Protein AF-A0A8X7PCY7-F1 (afdb_monomer_lite)

Sequence (217 aa):
MSGTSNLESFDPEVCEGCSFKTSGPKVPEEGRSKTMTQSIVHELKLQMRIGLPLVAMNFLWFGKLTTTSVFLGHQGKVNLAGGSLGFSFANVTGFAVLYGISATMEPICGQAFGAKNFKLLHKTLLMAVLLLLLISIPISLLWLNVHKILIAFGLKEEISFIAKRYLIYLLPDLPILSLICPLKAYLSSQGVTLPIMYTTAAATSLHIPINIFLSRA

Structure (mmCIF, N/CA/C/O backbone):
data_AF-A0A8X7PCY7-F1
#
_entry.id   AF-A0A8X7PCY7-F1
#
loop_
_atom_site.group_PDB
_atom_site.id
_atom_site.type_symbol
_atom_site.label_atom_id
_atom_site.label_alt_id
_atom_site.label_comp_id
_atom_site.label_asym_id
_atom_site.label_entity_id
_atom_site.label_seq_id
_atom_site.pdbx_PDB_ins_code
_atom_site.Cartn_x
_atom_site.Cartn_y
_atom_site.Cartn_z
_atom_site.occupancy
_atom_site.B_iso_or_equiv
_atom_site.auth_seq_id
_atom_site.auth_comp_id
_atom_site.auth_asym_id
_atom_site.auth_atom_id
_atom_site.pdbx_PDB_model_num
ATOM 1 N N . MET A 1 1 ? 46.008 -32.553 13.774 1.00 36.41 1 MET A N 1
ATOM 2 C CA . MET A 1 1 ? 46.232 -32.694 12.317 1.00 36.41 1 MET A CA 1
ATOM 3 C C . MET A 1 1 ? 44.903 -33.137 11.725 1.00 36.41 1 MET A C 1
ATOM 5 O O . MET A 1 1 ? 44.536 -34.283 11.910 1.00 36.41 1 MET A O 1
ATOM 9 N N . SER A 1 2 ? 43.992 -32.198 11.469 1.00 27.22 2 SER A N 1
ATOM 10 C CA . SER A 1 2 ? 43.867 -31.335 10.272 1.00 27.22 2 SER A CA 1
ATOM 11 C C . SER A 1 2 ? 43.329 -32.083 9.058 1.00 27.22 2 SER A C 1
ATOM 13 O O . SER A 1 2 ? 43.961 -33.019 8.585 1.00 27.22 2 SER A O 1
ATOM 15 N N . GLY A 1 3 ? 42.185 -31.608 8.560 1.00 30.78 3 GLY A N 1
ATOM 16 C CA . GLY A 1 3 ? 41.533 -32.067 7.334 1.00 30.78 3 GLY A CA 1
ATOM 17 C C . GLY A 1 3 ? 40.129 -31.478 7.170 1.00 30.78 3 GLY A C 1
ATOM 18 O O . GLY A 1 3 ? 39.164 -32.219 7.030 1.00 30.78 3 GLY A O 1
ATOM 19 N N . THR A 1 4 ? 40.010 -30.155 7.286 1.00 30.38 4 THR A N 1
ATOM 20 C CA . THR A 1 4 ? 38.792 -29.351 7.106 1.00 30.38 4 THR A CA 1
ATOM 21 C C . THR A 1 4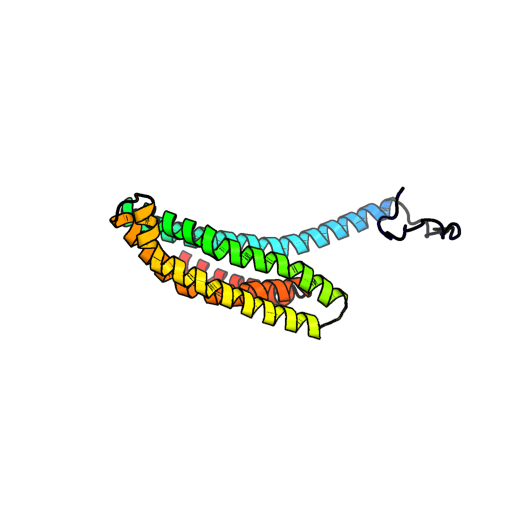 ? 38.609 -28.923 5.644 1.00 30.38 4 THR A C 1
ATOM 23 O O . THR A 1 4 ? 39.587 -28.591 4.986 1.00 30.38 4 THR A O 1
ATOM 26 N N . SER A 1 5 ? 37.344 -28.846 5.209 1.00 32.72 5 SER A N 1
ATOM 27 C CA . SER A 1 5 ? 36.775 -27.845 4.280 1.00 32.72 5 SER A CA 1
ATOM 28 C C . SER A 1 5 ? 37.512 -27.537 2.961 1.00 32.72 5 SER A C 1
ATOM 30 O O . SER A 1 5 ? 38.432 -26.724 2.931 1.00 32.72 5 SER A O 1
ATOM 32 N N . ASN A 1 6 ? 36.980 -28.062 1.851 1.00 29.05 6 ASN A N 1
ATOM 33 C CA . ASN A 1 6 ? 37.225 -27.544 0.502 1.00 29.05 6 ASN A CA 1
ATOM 34 C C . ASN A 1 6 ? 36.426 -26.246 0.290 1.00 29.05 6 ASN A C 1
ATOM 36 O O . ASN A 1 6 ? 35.218 -26.276 0.060 1.00 29.05 6 ASN A O 1
ATOM 40 N N . LEU A 1 7 ? 37.119 -25.116 0.406 1.00 30.55 7 LEU A N 1
ATOM 41 C CA . LEU A 1 7 ? 36.754 -23.815 -0.147 1.00 30.55 7 LEU A CA 1
ATOM 42 C C . LEU A 1 7 ? 37.781 -23.559 -1.253 1.00 30.55 7 LEU A C 1
ATOM 44 O O . LEU A 1 7 ? 38.932 -23.248 -0.957 1.00 30.55 7 LEU A O 1
ATOM 48 N N . GLU A 1 8 ? 37.387 -23.771 -2.508 1.00 31.64 8 GLU A N 1
ATOM 49 C CA . GLU A 1 8 ? 38.197 -23.384 -3.664 1.00 31.64 8 GLU A CA 1
ATOM 50 C C . GLU A 1 8 ? 38.287 -21.856 -3.713 1.00 31.64 8 GLU A C 1
ATOM 52 O O . GLU A 1 8 ? 37.290 -21.136 -3.807 1.00 31.64 8 GLU A O 1
ATOM 57 N N . SER A 1 9 ? 39.521 -21.393 -3.561 1.00 29.00 9 SER A N 1
ATOM 58 C CA . SER A 1 9 ? 39.983 -20.021 -3.634 1.00 29.00 9 SER A CA 1
ATOM 59 C C . SER A 1 9 ? 39.853 -19.471 -5.052 1.00 29.00 9 SER A C 1
ATOM 61 O O . SER A 1 9 ? 40.271 -20.088 -6.027 1.00 29.00 9 SER A O 1
ATOM 63 N N . PHE A 1 10 ? 39.282 -18.274 -5.135 1.00 29.14 10 PHE A N 1
ATOM 64 C CA . PHE A 1 10 ? 39.182 -17.443 -6.326 1.00 29.14 10 PHE A CA 1
ATOM 65 C C . PHE A 1 10 ? 40.516 -16.691 -6.489 1.00 29.14 10 PHE A C 1
ATOM 67 O O . PHE A 1 10 ? 40.759 -15.721 -5.770 1.00 29.14 10 PHE A O 1
ATOM 74 N N . ASP A 1 11 ? 41.396 -17.161 -7.376 1.00 31.47 11 ASP A N 1
ATOM 75 C CA . ASP A 1 11 ? 42.646 -16.471 -7.722 1.00 31.47 11 ASP A CA 1
ATOM 76 C C . ASP A 1 11 ? 42.380 -15.281 -8.673 1.00 31.47 11 ASP A C 1
ATOM 78 O O . ASP A 1 11 ? 41.705 -15.454 -9.695 1.00 31.47 11 ASP A O 1
ATOM 82 N N . PRO A 1 12 ? 42.891 -14.068 -8.378 1.00 34.69 12 PRO A N 1
ATOM 83 C CA . PRO A 1 12 ? 42.673 -12.874 -9.183 1.00 34.69 12 PRO A CA 1
ATOM 84 C C . PRO A 1 12 ? 43.919 -12.516 -10.010 1.00 34.69 12 PRO A C 1
ATOM 86 O O . PRO A 1 12 ? 44.625 -11.574 -9.679 1.00 34.69 12 PRO A O 1
ATOM 89 N N . GLU A 1 13 ? 44.188 -13.215 -11.112 1.00 33.31 13 GLU A N 1
ATOM 90 C CA . GLU A 1 13 ? 45.225 -12.799 -12.075 1.00 33.31 13 GLU A CA 1
ATOM 91 C C . GLU A 1 13 ? 44.908 -13.306 -13.487 1.00 33.31 13 GLU A C 1
ATOM 93 O O . GLU A 1 13 ? 45.402 -14.349 -13.880 1.00 33.31 13 GLU A O 1
ATOM 98 N N . VAL A 1 14 ? 44.098 -12.571 -14.262 1.00 33.81 14 VAL A N 1
ATOM 99 C CA . VAL A 1 14 ? 44.214 -12.458 -15.735 1.00 33.81 14 VAL A CA 1
ATOM 100 C C . VAL A 1 14 ? 43.422 -11.221 -16.182 1.00 33.81 14 VAL A C 1
ATOM 102 O O . VAL A 1 14 ? 42.194 -11.262 -16.207 1.00 33.81 14 VAL A O 1
ATOM 105 N N . CYS A 1 15 ? 44.116 -10.134 -16.541 1.00 29.94 15 CYS A N 1
ATOM 106 C CA . CYS A 1 15 ? 43.818 -9.227 -17.674 1.00 29.94 15 CYS A CA 1
ATOM 107 C C . CYS A 1 15 ? 44.669 -7.939 -17.592 1.00 29.94 15 CYS A C 1
ATOM 109 O O . CYS A 1 15 ? 44.148 -6.824 -17.624 1.00 29.94 15 CYS A O 1
ATOM 111 N N . GLU A 1 16 ? 45.996 -8.066 -17.528 1.00 34.19 16 GLU A N 1
ATOM 112 C CA . GLU A 1 16 ? 46.875 -7.000 -18.019 1.00 34.19 16 GLU A CA 1
ATOM 113 C C . GLU A 1 16 ? 46.947 -7.113 -19.546 1.00 34.19 16 GLU A C 1
ATOM 115 O O . GLU A 1 16 ? 47.450 -8.101 -20.076 1.00 34.19 16 GLU A O 1
ATOM 120 N N . GLY A 1 17 ? 46.413 -6.122 -20.269 1.00 38.06 17 GLY A N 1
ATOM 121 C CA . GLY A 1 17 ? 46.597 -6.050 -21.723 1.00 38.06 17 GLY A CA 1
ATOM 122 C C . GLY A 1 17 ? 45.417 -5.548 -22.548 1.00 38.06 17 GLY A C 1
ATOM 123 O O . GLY A 1 17 ? 45.108 -6.136 -23.578 1.00 38.06 17 GLY A O 1
ATOM 124 N N . CYS A 1 18 ? 44.775 -4.440 -22.170 1.00 32.25 18 CYS A N 1
ATOM 125 C CA . CYS A 1 18 ? 44.015 -3.649 -23.141 1.00 32.25 18 CYS A CA 1
ATOM 126 C C . CYS A 1 18 ? 44.160 -2.158 -22.824 1.00 32.25 18 CYS A C 1
ATOM 128 O O . CYS A 1 18 ? 43.378 -1.565 -22.084 1.00 32.25 18 CYS A O 1
ATOM 130 N N . SER A 1 19 ? 45.221 -1.551 -23.362 1.00 29.02 19 SER A N 1
ATOM 131 C CA . SER A 1 19 ? 45.405 -0.101 -23.359 1.00 29.02 19 SER A CA 1
ATOM 132 C C . SER A 1 19 ? 44.334 0.516 -24.265 1.00 29.02 19 SER A C 1
ATOM 134 O O . SER A 1 19 ? 44.498 0.614 -25.482 1.00 29.02 19 SER A O 1
ATOM 136 N N . PHE A 1 20 ? 43.187 0.874 -23.684 1.00 33.09 20 PHE A N 1
ATOM 137 C CA . PHE A 1 20 ? 42.127 1.585 -24.389 1.00 33.09 20 PHE A CA 1
ATOM 138 C C . PHE A 1 20 ? 42.579 3.030 -24.612 1.00 33.09 20 PHE A C 1
ATOM 140 O O . PHE A 1 20 ? 42.427 3.910 -23.766 1.00 33.09 20 PHE A O 1
ATOM 147 N N . LYS A 1 21 ? 43.200 3.266 -25.768 1.00 31.84 21 LYS A N 1
ATOM 148 C CA . LYS A 1 21 ? 43.614 4.588 -26.232 1.00 31.84 21 LYS A CA 1
ATOM 149 C C . LYS A 1 21 ? 42.357 5.409 -26.542 1.00 31.84 21 LYS A C 1
ATOM 151 O O . LYS A 1 21 ? 41.824 5.354 -27.647 1.00 31.84 21 LYS A O 1
ATOM 156 N N . THR A 1 22 ? 41.867 6.178 -25.570 1.00 33.75 22 THR A N 1
ATOM 157 C CA . THR A 1 22 ? 40.764 7.131 -25.763 1.00 33.75 22 THR A CA 1
ATOM 158 C C . THR A 1 22 ? 41.244 8.359 -26.542 1.00 33.75 22 THR A C 1
ATOM 160 O O . THR A 1 22 ? 41.386 9.448 -25.989 1.00 33.75 22 THR A O 1
ATOM 163 N N . SER A 1 23 ? 41.490 8.218 -27.843 1.00 35.75 23 SER A N 1
ATOM 164 C CA . SER A 1 23 ? 41.513 9.369 -28.752 1.00 35.75 23 SER A CA 1
ATOM 165 C C . SER A 1 23 ? 40.081 9.688 -29.178 1.00 35.75 23 SER A C 1
ATOM 167 O O . SER A 1 23 ? 39.663 9.394 -30.292 1.00 35.75 23 SER A O 1
ATOM 169 N N . GLY A 1 24 ? 39.310 10.270 -28.257 1.00 35.72 24 GLY A N 1
ATOM 170 C CA . GLY A 1 24 ? 38.063 10.949 -28.604 1.00 35.72 24 GLY A CA 1
ATOM 171 C C . GLY A 1 24 ? 38.359 12.305 -29.265 1.00 35.72 24 GLY A C 1
ATOM 172 O O . GLY A 1 24 ? 39.379 12.922 -28.945 1.00 35.72 24 GLY A O 1
ATOM 173 N N . PRO A 1 25 ? 37.503 12.796 -30.179 1.00 36.09 25 PRO A N 1
ATOM 174 C CA . PRO A 1 25 ? 37.679 14.113 -30.786 1.00 36.09 25 PRO A CA 1
ATOM 175 C C . PRO A 1 25 ? 37.689 15.201 -29.699 1.00 36.09 25 PRO A C 1
ATOM 177 O O . PRO A 1 25 ? 36.834 15.212 -28.810 1.00 36.09 25 PRO A O 1
ATOM 180 N N . LYS A 1 26 ? 38.661 16.124 -29.757 1.00 39.00 26 LYS A N 1
ATOM 181 C CA . LYS A 1 26 ? 38.720 17.307 -28.882 1.00 39.00 26 LYS A CA 1
ATOM 182 C C . LYS A 1 26 ? 37.568 18.249 -29.244 1.00 39.00 26 LYS A C 1
ATOM 184 O O . LYS A 1 26 ? 37.692 19.073 -30.144 1.00 39.00 26 LYS A O 1
ATOM 189 N N . VAL A 1 27 ? 36.436 18.092 -28.563 1.00 43.19 27 VAL A N 1
ATOM 190 C CA . VAL A 1 27 ? 35.300 19.022 -28.641 1.00 43.19 27 VAL A CA 1
ATOM 191 C C . VAL A 1 27 ? 35.604 20.236 -27.744 1.00 43.19 27 VAL A C 1
ATOM 193 O O . VAL A 1 27 ? 36.027 20.018 -26.606 1.00 43.19 27 VAL A O 1
ATOM 196 N N . PRO A 1 28 ? 35.413 21.488 -28.208 1.00 40.16 28 PRO A N 1
ATOM 197 C CA . PRO A 1 28 ? 35.727 22.698 -27.438 1.00 40.16 28 PRO A CA 1
ATOM 198 C C . PRO A 1 28 ? 34.983 22.743 -26.089 1.00 40.16 28 PRO A C 1
ATOM 200 O O . PRO A 1 28 ? 33.773 22.504 -26.042 1.00 40.16 28 PRO A O 1
ATOM 203 N N . GLU A 1 29 ? 35.685 23.070 -24.996 1.00 47.31 29 GLU A N 1
ATOM 204 C CA . GLU A 1 29 ? 35.154 23.062 -23.615 1.00 47.31 29 GLU A CA 1
ATOM 205 C C . GLU A 1 29 ? 33.949 23.994 -23.387 1.00 47.31 29 GLU A C 1
ATOM 207 O O . GLU A 1 29 ? 33.084 23.699 -22.562 1.00 47.31 29 GLU A O 1
ATOM 212 N N . GLU A 1 30 ? 33.820 25.073 -24.160 1.00 44.91 30 GLU A N 1
ATOM 213 C CA . GLU A 1 30 ? 32.757 26.074 -23.988 1.00 44.91 30 GLU A CA 1
ATOM 214 C C . GLU A 1 30 ? 31.369 25.582 -24.463 1.00 44.91 30 GLU A C 1
ATOM 216 O O . GLU A 1 30 ? 30.326 26.029 -23.977 1.00 44.91 30 GLU A O 1
ATOM 221 N N . GLY A 1 31 ? 31.334 24.598 -25.372 1.00 46.41 31 GLY A N 1
ATOM 222 C CA . GLY A 1 31 ? 30.098 23.992 -25.882 1.00 46.41 31 GLY A CA 1
ATOM 223 C C . GLY A 1 31 ? 29.520 22.905 -24.971 1.00 46.41 31 GLY A C 1
ATOM 224 O O . GLY A 1 31 ? 28.301 22.750 -24.900 1.00 46.41 31 GLY A O 1
ATOM 225 N N . ARG A 1 32 ? 30.378 22.196 -24.219 1.00 48.22 32 ARG A N 1
ATOM 226 C CA . ARG A 1 32 ? 30.002 21.062 -23.353 1.00 48.22 32 ARG A CA 1
ATOM 227 C C . ARG A 1 32 ? 29.109 21.496 -22.186 1.00 48.22 32 ARG A C 1
ATOM 229 O O . ARG A 1 32 ? 28.144 20.798 -21.873 1.00 48.22 32 ARG A O 1
ATOM 236 N N . SER A 1 33 ? 29.384 22.667 -21.604 1.00 48.78 33 SER A N 1
ATOM 237 C CA . SER A 1 33 ? 28.604 23.247 -20.500 1.00 48.78 33 SER A CA 1
ATOM 238 C C . SER A 1 33 ? 27.184 23.643 -20.931 1.00 48.78 33 SER A C 1
ATOM 240 O O . SER A 1 33 ? 26.214 23.335 -20.237 1.00 48.78 33 SER A O 1
ATOM 242 N N . LYS A 1 34 ? 27.020 24.223 -22.131 1.00 55.41 34 LYS A N 1
ATOM 243 C CA . LYS A 1 34 ? 25.697 24.585 -22.672 1.00 55.41 34 LYS A CA 1
ATOM 244 C C . LYS A 1 34 ? 24.852 23.349 -22.991 1.00 55.41 34 LYS A C 1
ATOM 246 O O . LYS A 1 34 ? 23.688 23.317 -22.604 1.00 55.41 34 LYS A O 1
ATOM 251 N N . THR A 1 35 ? 25.427 22.307 -23.600 1.00 63.88 35 THR A N 1
ATOM 252 C CA . THR A 1 35 ? 24.723 21.029 -23.836 1.00 63.88 35 THR A CA 1
ATOM 253 C C . THR A 1 35 ? 24.372 20.293 -22.546 1.00 63.88 35 THR A C 1
ATOM 255 O O . THR A 1 35 ? 23.270 19.772 -22.429 1.00 63.88 35 THR A O 1
ATOM 258 N N . MET A 1 36 ? 25.266 20.286 -21.552 1.00 63.28 36 MET A N 1
ATOM 259 C CA . MET A 1 36 ? 25.010 19.635 -20.265 1.00 63.28 36 MET A CA 1
ATOM 260 C C . MET A 1 36 ? 23.915 20.365 -19.481 1.00 63.28 36 MET A C 1
ATOM 262 O O . MET A 1 36 ? 23.011 19.721 -18.963 1.00 63.28 36 MET A O 1
ATOM 266 N N . THR A 1 37 ? 23.930 21.701 -19.465 1.00 70.00 37 THR A N 1
ATOM 267 C CA . THR A 1 37 ? 22.899 22.506 -18.791 1.00 70.00 37 THR A CA 1
ATOM 268 C C . THR A 1 37 ? 21.544 22.384 -19.492 1.00 70.00 37 THR A C 1
ATOM 270 O O .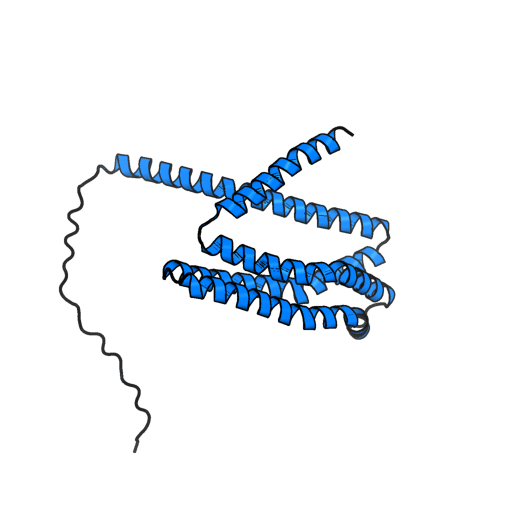 THR A 1 37 ? 20.522 22.263 -18.826 1.00 70.00 37 THR A O 1
ATOM 273 N N . GLN A 1 38 ? 21.515 22.344 -20.829 1.00 69.12 38 GLN A N 1
ATOM 274 C CA . GLN A 1 38 ? 20.292 22.099 -21.605 1.00 69.12 38 GLN A CA 1
ATOM 275 C C . GLN A 1 38 ? 19.718 20.700 -21.337 1.00 69.12 38 GLN A C 1
ATOM 277 O O . GLN A 1 38 ? 18.514 20.582 -21.116 1.00 69.12 38 GLN A O 1
ATOM 282 N N . SER A 1 39 ? 20.562 19.663 -21.269 1.00 67.44 39 SER A N 1
ATOM 283 C CA . SER A 1 39 ? 20.134 18.315 -20.875 1.00 67.44 39 SER A CA 1
ATOM 284 C C . SER A 1 39 ? 19.641 18.268 -19.430 1.00 67.44 39 SER A C 1
ATOM 286 O O . SER A 1 39 ? 18.580 17.711 -19.185 1.00 67.44 39 SER A O 1
ATOM 288 N N . ILE A 1 40 ? 20.328 18.906 -18.477 1.00 73.00 40 ILE A N 1
ATOM 289 C CA . ILE A 1 40 ? 19.889 18.953 -17.072 1.00 73.00 40 ILE A CA 1
ATOM 290 C C . ILE A 1 40 ? 18.548 19.680 -16.946 1.00 73.00 40 ILE A C 1
ATOM 292 O O . ILE A 1 40 ? 17.663 19.200 -16.251 1.00 73.00 40 ILE A O 1
ATOM 296 N N . VAL A 1 41 ? 18.355 20.807 -17.635 1.00 71.88 41 VAL A N 1
ATOM 297 C CA . VAL A 1 41 ? 17.082 21.546 -17.612 1.00 71.88 41 VAL A CA 1
ATOM 298 C C . VAL A 1 41 ? 15.968 20.750 -18.296 1.00 71.88 41 VAL A C 1
ATOM 300 O O . VAL A 1 41 ? 14.828 20.783 -17.835 1.00 71.88 41 VAL A O 1
ATOM 303 N N . HIS A 1 42 ? 16.278 20.012 -19.363 1.00 68.94 42 HIS A N 1
ATOM 304 C CA . HIS A 1 42 ? 15.330 19.124 -20.031 1.00 68.94 42 HIS A CA 1
ATOM 305 C C . HIS A 1 42 ? 14.893 17.967 -19.119 1.00 68.94 42 HIS A C 1
ATOM 307 O O . HIS A 1 42 ? 13.693 17.766 -18.925 1.00 68.94 42 HIS A O 1
ATOM 313 N N . GLU A 1 43 ? 15.848 17.272 -18.498 1.00 58.78 43 GLU A N 1
ATOM 314 C CA . GLU A 1 43 ? 15.597 16.205 -17.524 1.00 58.78 43 GLU A CA 1
ATOM 315 C C . GLU A 1 43 ? 14.847 16.733 -16.295 1.00 58.78 43 GLU A C 1
ATOM 317 O O . GLU A 1 43 ? 13.850 16.149 -15.883 1.00 58.78 43 GLU A O 1
ATOM 322 N N . LEU A 1 44 ? 15.228 17.903 -15.771 1.00 69.81 44 LEU A N 1
ATOM 323 C CA . LEU A 1 44 ? 14.564 18.542 -14.634 1.00 69.81 44 LEU A CA 1
ATOM 324 C C . LEU A 1 44 ? 13.120 18.930 -14.969 1.00 69.81 44 LEU A C 1
ATOM 326 O O . LEU A 1 44 ? 12.226 18.781 -14.139 1.00 69.81 44 LEU A O 1
ATOM 330 N N . LYS A 1 45 ? 12.858 19.399 -16.193 1.00 59.59 45 LYS A N 1
ATOM 331 C CA . LYS A 1 45 ? 11.503 19.718 -16.662 1.00 59.59 45 LYS A CA 1
ATOM 332 C C . LYS A 1 45 ? 10.653 18.454 -16.816 1.00 59.59 45 LYS A C 1
ATOM 334 O O . LYS A 1 45 ? 9.462 18.487 -16.504 1.00 59.59 45 LYS A O 1
ATOM 339 N N . LEU A 1 46 ? 11.256 17.344 -17.239 1.00 60.00 46 LEU A N 1
ATOM 340 C CA . LEU A 1 46 ? 10.638 16.015 -17.260 1.00 60.00 46 LEU A CA 1
ATOM 341 C C . LEU A 1 46 ? 10.334 15.510 -15.843 1.00 60.00 46 LEU A C 1
ATOM 343 O O . LEU A 1 46 ? 9.206 15.105 -15.566 1.00 60.00 46 LEU A O 1
ATOM 347 N N . GLN A 1 47 ? 11.288 15.634 -14.921 1.00 60.16 47 GLN A N 1
ATOM 348 C CA . GLN A 1 47 ? 11.125 15.296 -13.507 1.00 60.16 47 GLN A CA 1
ATOM 349 C C . GLN A 1 47 ? 10.053 16.150 -12.832 1.00 60.16 47 GLN A C 1
ATOM 351 O O . GLN A 1 47 ? 9.217 15.615 -12.110 1.00 60.16 47 GLN A O 1
ATOM 356 N N . MET A 1 48 ? 9.996 17.452 -13.113 1.00 59.94 48 MET A N 1
ATOM 357 C CA . MET A 1 48 ? 8.948 18.348 -12.612 1.00 59.94 48 MET A CA 1
ATOM 358 C C . MET A 1 48 ? 7.565 17.985 -13.161 1.00 59.94 48 MET A C 1
ATOM 360 O O . MET A 1 48 ? 6.574 18.073 -12.437 1.00 59.94 48 MET A O 1
ATOM 364 N N . ARG A 1 49 ? 7.482 17.517 -14.414 1.00 53.38 49 ARG A N 1
ATOM 365 C CA . ARG A 1 49 ? 6.227 17.049 -15.024 1.00 53.38 49 ARG A CA 1
ATOM 366 C C . ARG A 1 49 ? 5.664 15.803 -14.336 1.00 53.38 49 ARG A C 1
ATOM 368 O O . ARG A 1 49 ? 4.453 15.611 -14.356 1.00 53.38 49 ARG A O 1
ATOM 375 N N . ILE A 1 50 ? 6.524 14.991 -13.720 1.00 56.50 50 ILE A N 1
ATOM 376 C CA . ILE A 1 50 ? 6.154 13.810 -12.922 1.00 56.50 50 ILE A CA 1
ATOM 377 C C . ILE A 1 50 ? 5.973 14.184 -11.439 1.00 56.50 50 ILE A C 1
ATOM 379 O O . ILE A 1 50 ? 5.096 13.654 -10.761 1.00 56.50 50 ILE A O 1
ATOM 383 N N . GLY A 1 51 ? 6.753 15.139 -10.935 1.00 54.16 51 GLY A N 1
ATOM 384 C CA . GLY A 1 51 ? 6.655 15.638 -9.565 1.00 54.16 51 GLY A CA 1
ATOM 385 C C . GLY A 1 51 ? 5.337 16.360 -9.292 1.00 54.16 51 GLY A C 1
ATOM 386 O O . GLY A 1 51 ? 4.728 16.143 -8.250 1.00 54.16 51 GLY A O 1
ATOM 387 N N . LEU A 1 52 ? 4.843 17.155 -10.246 1.00 65.12 52 LEU A N 1
ATOM 388 C CA . LEU A 1 52 ? 3.581 17.892 -10.124 1.00 65.12 52 LEU A CA 1
ATOM 389 C C . LEU A 1 52 ? 2.357 16.987 -9.842 1.00 65.12 52 LEU A C 1
ATOM 391 O O . LEU A 1 52 ? 1.644 17.255 -8.873 1.00 65.12 52 LEU A O 1
ATOM 395 N N . PRO A 1 53 ? 2.105 15.903 -10.604 1.00 55.47 53 PRO A N 1
ATOM 396 C CA . PRO A 1 53 ? 1.028 14.967 -10.292 1.00 55.47 53 PRO A CA 1
ATOM 397 C C . PRO A 1 53 ? 1.230 14.236 -8.960 1.00 55.47 53 PRO A C 1
ATOM 399 O O . PRO A 1 53 ? 0.253 13.966 -8.264 1.00 55.47 53 PRO A O 1
ATOM 402 N N . LEU A 1 54 ? 2.479 13.960 -8.565 1.00 60.12 54 LEU A N 1
ATOM 403 C CA . LEU A 1 54 ? 2.785 13.356 -7.266 1.00 60.12 54 LEU A CA 1
ATOM 404 C C . LEU A 1 54 ? 2.406 14.294 -6.113 1.00 60.12 54 LEU A C 1
ATOM 406 O O . LEU A 1 54 ? 1.789 13.867 -5.138 1.00 60.12 54 LEU A O 1
ATOM 410 N N . VAL A 1 55 ? 2.740 15.580 -6.236 1.00 71.88 55 VAL A N 1
ATOM 411 C CA . VAL A 1 55 ? 2.369 16.619 -5.268 1.00 71.88 55 VAL A CA 1
ATOM 412 C C . VAL A 1 55 ? 0.849 16.762 -5.211 1.00 71.88 55 VAL A C 1
ATOM 414 O O . VAL A 1 55 ? 0.287 16.757 -4.120 1.00 71.88 55 VAL A O 1
ATOM 417 N N . ALA A 1 56 ? 0.165 16.791 -6.358 1.00 66.12 56 ALA A N 1
ATOM 418 C CA . ALA A 1 56 ? -1.296 16.856 -6.415 1.00 66.12 56 ALA A CA 1
ATOM 419 C C . ALA A 1 56 ? -1.972 15.640 -5.750 1.00 66.12 56 ALA A C 1
ATOM 421 O O . ALA A 1 56 ? -2.898 15.811 -4.959 1.00 66.12 56 ALA A O 1
ATOM 422 N N . MET A 1 57 ? -1.476 14.421 -5.999 1.00 58.97 57 MET A N 1
ATOM 423 C CA . MET A 1 57 ? -1.929 13.202 -5.314 1.00 58.97 57 MET A CA 1
ATOM 424 C C . MET A 1 57 ? -1.732 13.286 -3.797 1.00 58.97 57 MET A C 1
ATOM 426 O O . MET A 1 57 ? -2.629 12.912 -3.043 1.00 58.97 57 MET A O 1
ATOM 430 N N . ASN A 1 58 ? -0.585 13.797 -3.342 1.00 71.06 58 ASN A N 1
ATOM 431 C CA . ASN A 1 58 ? -0.330 13.992 -1.916 1.00 71.06 58 ASN A CA 1
ATOM 432 C C . ASN A 1 58 ? -1.293 15.022 -1.312 1.00 71.06 58 ASN A C 1
ATOM 434 O O . ASN A 1 58 ? -1.859 14.772 -0.254 1.00 71.06 58 ASN A O 1
ATOM 438 N N . PHE A 1 59 ? -1.552 16.139 -1.994 1.00 70.56 59 PHE A N 1
ATOM 439 C CA . PHE A 1 59 ? -2.533 17.134 -1.548 1.00 70.56 59 PHE A CA 1
ATOM 440 C C . PHE A 1 59 ? -3.946 16.558 -1.433 1.00 70.56 59 PHE A C 1
ATOM 442 O O . PHE A 1 59 ? -4.637 16.817 -0.452 1.00 70.56 59 PHE A O 1
ATOM 449 N N . LEU A 1 60 ? -4.360 15.737 -2.396 1.00 68.06 60 LEU A N 1
ATOM 450 C CA . LEU A 1 60 ? -5.625 15.003 -2.366 1.00 68.06 60 LEU A CA 1
ATOM 451 C C . LEU A 1 60 ? -5.715 14.034 -1.184 1.00 68.06 60 LEU A C 1
ATOM 453 O O . LEU A 1 60 ? -6.734 13.971 -0.494 1.00 68.06 60 LEU A O 1
ATOM 457 N N . TRP A 1 61 ? -4.627 13.311 -0.925 1.00 71.44 61 TRP A N 1
ATOM 458 C CA . TRP A 1 61 ? -4.504 12.415 0.219 1.00 71.44 61 TRP A CA 1
ATOM 459 C C . TRP A 1 61 ? -4.611 13.173 1.549 1.00 71.44 61 TRP A C 1
ATOM 461 O O . TRP A 1 61 ? -5.383 12.780 2.426 1.00 71.44 61 TRP A O 1
ATOM 471 N N . PHE A 1 62 ? -3.906 14.303 1.679 1.00 72.19 62 PHE A N 1
ATOM 472 C CA . PHE A 1 62 ? -4.014 15.195 2.834 1.00 72.19 62 PHE A CA 1
ATOM 473 C C . PHE A 1 62 ? -5.421 15.778 2.977 1.00 72.19 62 PHE A C 1
ATOM 475 O O . PHE A 1 62 ? -5.959 15.778 4.078 1.00 72.19 62 PHE A O 1
ATOM 482 N N . GLY A 1 63 ? -6.060 16.185 1.879 1.00 65.38 63 GLY A N 1
ATOM 483 C CA . GLY A 1 63 ? -7.442 16.663 1.879 1.00 65.38 63 GLY A CA 1
ATOM 484 C C . GLY A 1 63 ? -8.407 15.620 2.442 1.00 65.38 63 GLY A C 1
ATOM 485 O O . GLY A 1 63 ? -9.154 15.914 3.371 1.00 65.38 63 GLY A O 1
ATOM 486 N N . LYS A 1 64 ? -8.319 14.366 1.974 1.00 64.25 64 LYS A N 1
ATOM 487 C CA . LYS A 1 64 ? -9.107 13.243 2.514 1.00 64.25 64 LYS A CA 1
ATOM 488 C C . LYS A 1 64 ? -8.890 13.067 4.025 1.00 64.25 64 LYS A C 1
ATOM 490 O O . LYS A 1 64 ? -9.857 12.883 4.772 1.00 64.25 64 LYS A O 1
ATOM 495 N N . LEU A 1 65 ? -7.635 13.117 4.478 1.00 68.88 65 LEU A N 1
ATOM 496 C CA . LEU A 1 65 ? -7.266 13.006 5.894 1.00 68.88 65 LEU A CA 1
ATOM 497 C C . LEU A 1 65 ? -7.853 14.148 6.730 1.00 68.88 65 LEU A C 1
ATOM 499 O O . LEU A 1 65 ? -8.420 13.900 7.797 1.00 68.88 65 LEU A O 1
ATOM 503 N N . THR A 1 66 ? -7.774 15.382 6.236 1.00 68.88 66 THR A N 1
ATOM 504 C CA . THR A 1 66 ? -8.316 16.564 6.907 1.00 68.88 66 THR A CA 1
ATOM 505 C C . THR A 1 66 ? -9.837 16.513 6.974 1.00 68.88 66 THR A C 1
ATOM 507 O O . THR A 1 66 ? -10.383 16.702 8.054 1.00 68.88 66 THR A O 1
ATOM 510 N N . THR A 1 67 ? -10.540 16.177 5.887 1.00 67.25 67 THR A N 1
ATOM 511 C CA . THR A 1 67 ? -12.011 16.056 5.892 1.00 67.25 67 THR A CA 1
ATOM 512 C C . THR A 1 67 ? -12.480 14.987 6.876 1.00 67.25 67 THR A C 1
ATOM 514 O O . THR A 1 67 ? -13.401 15.223 7.656 1.00 67.25 67 THR A O 1
ATOM 517 N N . THR A 1 68 ? -11.799 13.838 6.906 1.00 65.31 68 THR A N 1
ATOM 518 C CA . THR A 1 68 ? -12.076 12.768 7.876 1.00 65.31 68 THR A CA 1
ATOM 519 C C . THR A 1 68 ? -11.849 13.255 9.310 1.00 65.31 68 THR A C 1
ATOM 521 O O . THR A 1 68 ? -12.686 13.028 10.181 1.00 65.31 68 THR A O 1
ATOM 524 N N . SER A 1 69 ? -10.755 13.981 9.554 1.00 64.50 69 SER A N 1
ATOM 525 C CA . SER A 1 69 ? -10.412 14.515 10.878 1.00 64.50 69 SER A CA 1
ATOM 526 C C . SER A 1 69 ? -11.372 15.612 11.340 1.00 64.50 69 SER A C 1
ATOM 528 O O . SER A 1 69 ? -11.744 15.642 12.507 1.00 64.50 69 SER A O 1
ATOM 530 N N . VAL A 1 70 ? -11.826 16.487 10.441 1.00 69.06 70 VAL A N 1
ATOM 531 C CA . VAL A 1 70 ? -12.813 17.536 10.741 1.00 69.06 70 VAL A CA 1
ATOM 532 C C . VAL A 1 70 ? -14.174 16.916 11.061 1.00 69.06 70 VAL A C 1
ATOM 534 O O . VAL A 1 70 ? -14.800 17.299 12.047 1.00 69.06 70 VAL A O 1
ATOM 537 N N . PHE A 1 71 ? -14.604 15.907 10.297 1.00 65.00 71 PHE A N 1
ATOM 538 C CA . PHE A 1 71 ? -15.867 15.208 10.541 1.00 65.00 71 PHE A CA 1
ATOM 539 C C . PHE A 1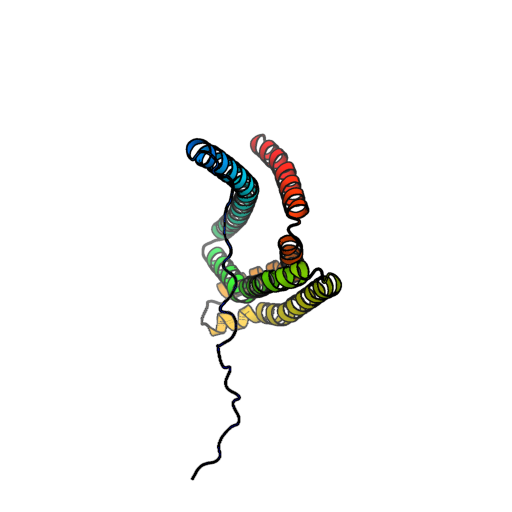 71 ? -15.851 14.442 11.873 1.00 65.00 71 PHE A C 1
ATOM 541 O O . PHE A 1 71 ? -16.784 14.543 12.669 1.00 65.00 71 PHE A O 1
ATOM 548 N N . LEU A 1 72 ? -14.755 13.733 12.165 1.00 64.25 72 LEU A N 1
ATOM 549 C CA . LEU A 1 72 ? -14.549 13.057 13.449 1.00 64.25 72 LEU A CA 1
ATOM 550 C C . LEU A 1 72 ? -14.391 14.046 14.615 1.00 64.25 72 LEU A C 1
ATOM 552 O O . LEU A 1 72 ? -14.833 13.755 15.722 1.00 64.25 72 LEU A O 1
ATOM 556 N N . GLY A 1 73 ? -13.789 15.213 14.371 1.00 63.91 73 GLY A N 1
ATOM 557 C CA . GLY A 1 73 ? -13.629 16.285 15.352 1.00 63.91 73 GLY A CA 1
ATOM 558 C C . GLY A 1 73 ? -14.957 16.937 15.735 1.00 63.91 73 GLY A C 1
ATOM 559 O O . GLY A 1 73 ? -15.190 17.192 16.915 1.00 63.91 73 GLY A O 1
ATOM 560 N N . HIS A 1 74 ? -15.862 17.127 14.770 1.00 71.06 74 HIS A N 1
ATOM 561 C CA . HIS A 1 74 ? -17.218 17.620 15.031 1.00 71.06 74 HIS A CA 1
ATOM 562 C C . HIS A 1 74 ? -18.062 16.608 15.826 1.00 71.06 74 HIS A C 1
ATOM 564 O O . HIS A 1 74 ? -18.885 16.989 16.651 1.00 71.06 74 HIS A O 1
ATOM 570 N N . GLN A 1 75 ? -17.799 15.311 15.640 1.00 63.94 75 GLN A N 1
ATOM 571 C CA . GLN A 1 75 ? -18.428 14.205 16.372 1.00 63.94 75 GLN A CA 1
ATOM 572 C C . GLN A 1 75 ? -17.846 13.998 17.791 1.00 63.94 75 GLN A C 1
ATOM 574 O O . GLN A 1 75 ? -18.280 13.097 18.507 1.00 63.94 75 GLN A O 1
ATOM 579 N N . GLY A 1 76 ? -16.875 14.812 18.225 1.00 75.69 76 GLY A N 1
ATOM 580 C CA . GLY A 1 76 ? -16.324 14.808 19.582 1.00 75.69 76 GLY A CA 1
ATOM 581 C C . GLY A 1 76 ? -14.949 14.143 19.725 1.00 75.69 76 GLY A C 1
ATOM 582 O O . GLY A 1 76 ? -14.502 13.347 18.900 1.00 75.69 76 GLY A O 1
ATOM 583 N N . LYS A 1 77 ? -14.260 14.458 20.831 1.00 78.44 77 LYS A N 1
ATOM 584 C CA . LYS A 1 77 ? -12.856 14.064 21.087 1.00 78.44 77 LYS A CA 1
ATOM 585 C C . LYS A 1 77 ? -12.622 12.544 21.048 1.00 78.44 77 LYS A C 1
ATOM 587 O O . LYS A 1 77 ? -11.558 12.102 20.622 1.00 78.44 77 LYS A O 1
ATOM 592 N N . VAL A 1 78 ? -13.612 11.751 21.464 1.00 78.75 78 VAL A N 1
ATOM 593 C CA . VAL A 1 78 ? -13.536 10.278 21.512 1.00 78.75 78 VAL A CA 1
ATOM 594 C C . VAL A 1 78 ? -13.551 9.670 20.102 1.00 78.75 78 VAL A C 1
ATOM 596 O O . VAL A 1 78 ? -12.790 8.744 19.823 1.00 78.75 78 VAL A O 1
ATOM 599 N N . ASN A 1 79 ? -14.340 10.246 19.188 1.00 78.88 79 ASN A N 1
ATOM 600 C CA . ASN A 1 79 ? -14.424 9.810 17.792 1.00 78.88 79 ASN A CA 1
ATOM 601 C C . ASN A 1 79 ? -13.137 10.100 17.020 1.00 78.88 79 ASN A C 1
ATOM 603 O O . ASN A 1 79 ? -12.624 9.225 16.321 1.00 78.88 79 ASN A O 1
ATOM 607 N N . LEU A 1 80 ? -12.559 11.288 17.214 1.00 81.62 80 LEU A N 1
ATOM 608 C CA . LEU A 1 80 ? -11.268 11.639 16.625 1.00 81.62 80 LEU A CA 1
ATOM 609 C C . LEU A 1 80 ? -10.137 10.722 17.111 1.00 81.62 80 LEU A C 1
ATOM 611 O O . LEU A 1 80 ? -9.365 10.217 16.296 1.00 81.62 80 LEU A O 1
ATOM 615 N N . ALA A 1 81 ? -10.062 10.469 18.422 1.00 83.62 81 ALA A N 1
ATOM 616 C CA . ALA A 1 81 ? -9.048 9.588 18.998 1.00 83.62 81 ALA A CA 1
ATOM 617 C C . ALA A 1 81 ? -9.168 8.149 18.467 1.00 83.62 81 ALA A C 1
ATOM 619 O O . ALA A 1 81 ? -8.168 7.566 18.048 1.00 83.62 81 ALA A O 1
ATOM 620 N N . GLY A 1 82 ? -10.387 7.598 18.416 1.00 84.50 82 GLY A N 1
ATOM 621 C CA . GLY A 1 82 ? -10.638 6.260 17.873 1.00 84.50 82 GLY A CA 1
ATOM 622 C C . GLY A 1 82 ? -10.326 6.145 16.379 1.00 84.50 82 GLY A C 1
ATOM 623 O O . GLY A 1 82 ? -9.721 5.162 15.955 1.00 84.50 82 GLY A O 1
ATOM 624 N N . GLY A 1 83 ? -10.676 7.158 15.580 1.00 83.00 83 GLY A N 1
ATOM 625 C CA . GLY A 1 83 ? -10.377 7.185 14.146 1.00 83.00 83 GLY A CA 1
ATOM 626 C C . GLY A 1 83 ? -8.879 7.289 13.845 1.00 83.00 83 GLY A C 1
ATOM 627 O O . GLY A 1 83 ? -8.365 6.522 13.035 1.00 83.00 83 GLY A O 1
ATOM 628 N N . SER A 1 84 ? -8.158 8.177 14.539 1.00 85.31 84 SER A N 1
ATOM 629 C CA . SER A 1 84 ? -6.698 8.312 14.401 1.00 85.31 84 SER A CA 1
ATOM 630 C C . SER A 1 84 ? -5.964 7.031 14.808 1.00 85.31 84 SER A C 1
ATOM 632 O O . SER A 1 84 ? -5.051 6.575 14.113 1.00 85.31 84 SER A O 1
ATOM 634 N N . LEU A 1 85 ? -6.412 6.395 15.895 1.00 88.94 85 LEU A N 1
ATOM 635 C CA . LEU A 1 85 ? -5.876 5.115 16.339 1.00 88.94 85 LEU A CA 1
ATOM 636 C C . LEU A 1 85 ? -6.144 4.001 15.319 1.00 88.94 85 LEU A C 1
ATOM 638 O O . LEU A 1 85 ? -5.222 3.271 14.964 1.00 88.94 85 LEU A O 1
ATOM 642 N N . GLY A 1 86 ? -7.378 3.891 14.815 1.00 88.69 86 GLY A N 1
ATOM 643 C CA . GLY A 1 86 ? -7.744 2.917 13.784 1.00 88.69 86 GLY A CA 1
ATOM 644 C C . GLY A 1 86 ? -6.940 3.099 12.495 1.00 88.69 86 GLY A C 1
ATOM 645 O O . GLY A 1 86 ? -6.431 2.124 11.946 1.00 88.69 86 GLY A O 1
ATOM 646 N N . PHE A 1 87 ? -6.752 4.344 12.049 1.00 86.25 87 PHE A N 1
ATOM 647 C CA . PHE A 1 87 ? -5.924 4.667 10.886 1.00 86.25 87 PHE A CA 1
ATOM 648 C C . PHE A 1 87 ? -4.448 4.314 11.105 1.00 86.25 87 PHE A C 1
ATOM 650 O O . PHE A 1 87 ? -3.824 3.691 10.249 1.00 86.25 87 PHE A O 1
ATOM 657 N N . SER A 1 88 ? -3.891 4.659 12.266 1.00 89.00 88 SER A N 1
ATOM 658 C CA . SER A 1 88 ? -2.505 4.326 12.617 1.00 89.00 88 SER A CA 1
ATOM 659 C C . SER A 1 88 ? -2.294 2.811 12.681 1.00 89.00 88 SER A C 1
ATOM 661 O O . SER A 1 88 ? -1.312 2.298 12.147 1.00 89.00 88 SER A O 1
ATOM 663 N N . PHE A 1 89 ? -3.253 2.081 13.255 1.00 90.31 89 PHE A N 1
ATOM 664 C CA . PHE A 1 89 ? -3.236 0.622 13.290 1.00 90.31 89 PHE A CA 1
ATOM 665 C C . PHE A 1 89 ? -3.277 0.025 11.877 1.00 90.31 89 PHE A C 1
ATOM 667 O O . PHE A 1 89 ? -2.473 -0.853 11.561 1.00 90.31 89 PHE A O 1
ATOM 674 N N . ALA A 1 90 ? -4.156 0.528 11.003 1.00 89.38 90 ALA A N 1
ATOM 675 C CA . ALA A 1 90 ? -4.245 0.097 9.607 1.00 89.38 90 ALA A CA 1
ATOM 676 C C . ALA A 1 90 ? -2.952 0.371 8.821 1.00 89.38 90 ALA A C 1
ATOM 678 O O . ALA A 1 90 ? -2.500 -0.484 8.058 1.00 89.38 90 ALA A O 1
ATOM 679 N N . ASN A 1 91 ? -2.324 1.531 9.042 1.00 90.44 91 ASN A N 1
ATOM 680 C CA . ASN A 1 91 ? -1.046 1.881 8.426 1.00 90.44 91 ASN A CA 1
ATOM 681 C C . ASN A 1 91 ? 0.052 0.883 8.793 1.00 90.44 91 ASN A C 1
ATOM 683 O O . ASN A 1 91 ? 0.718 0.362 7.904 1.00 90.44 91 ASN A O 1
ATOM 687 N N . VAL A 1 92 ? 0.236 0.612 10.087 1.00 90.69 92 VAL A N 1
ATOM 688 C CA . VAL A 1 92 ? 1.328 -0.245 10.570 1.00 90.69 92 VAL A CA 1
ATOM 689 C C . VAL A 1 92 ? 1.099 -1.707 10.191 1.00 90.69 92 VAL A C 1
ATOM 691 O O . VAL A 1 92 ? 2.022 -2.379 9.743 1.00 90.69 92 VAL A O 1
ATOM 694 N N . THR A 1 93 ? -0.126 -2.206 10.357 1.00 90.38 93 THR A N 1
ATOM 695 C CA . THR A 1 93 ? -0.427 -3.635 10.169 1.00 90.38 93 THR A CA 1
ATOM 696 C C . THR A 1 93 ? -0.703 -4.018 8.719 1.00 90.38 93 THR A C 1
ATOM 698 O O . THR A 1 93 ? -0.418 -5.147 8.331 1.00 90.38 93 THR A O 1
ATOM 701 N N . GLY A 1 94 ? -1.261 -3.101 7.924 1.00 89.50 94 GLY A N 1
ATOM 702 C CA . GLY A 1 94 ? -1.667 -3.358 6.547 1.00 89.50 94 GLY A CA 1
ATOM 703 C C . GLY A 1 94 ? -0.831 -2.588 5.538 1.00 89.50 94 GLY A C 1
ATOM 704 O O . GLY A 1 94 ? -0.015 -3.169 4.824 1.00 89.50 94 GLY A O 1
ATOM 705 N N . PHE A 1 95 ? -1.033 -1.273 5.464 1.00 88.81 95 PHE A N 1
ATOM 706 C CA . PHE A 1 95 ? -0.505 -0.476 4.355 1.00 88.81 95 PHE A CA 1
ATOM 707 C C . PHE A 1 95 ? 1.024 -0.512 4.258 1.00 88.81 95 PHE A C 1
ATOM 709 O O . PHE A 1 95 ? 1.549 -0.688 3.162 1.00 88.81 95 PHE A O 1
ATOM 716 N N . ALA A 1 96 ? 1.746 -0.437 5.379 1.00 91.12 96 ALA A N 1
ATOM 717 C CA . ALA A 1 96 ? 3.205 -0.534 5.397 1.00 91.12 96 ALA A CA 1
ATOM 718 C C . ALA A 1 96 ? 3.711 -1.866 4.817 1.00 91.12 96 ALA A C 1
ATOM 720 O O . ALA A 1 96 ? 4.683 -1.880 4.064 1.00 91.12 96 ALA A O 1
ATOM 721 N N . VAL A 1 97 ? 3.021 -2.974 5.107 1.00 90.94 97 VAL A N 1
ATOM 722 C CA . VAL A 1 97 ? 3.374 -4.304 4.593 1.00 90.94 97 VAL A CA 1
ATOM 723 C C . VAL A 1 97 ? 3.126 -4.383 3.087 1.00 90.94 97 VAL A C 1
ATOM 725 O O . VAL A 1 97 ? 4.016 -4.784 2.338 1.00 90.94 97 VAL A O 1
ATOM 728 N N . LEU A 1 98 ? 1.949 -3.948 2.621 1.00 89.56 98 LEU A N 1
ATOM 729 C CA . LEU A 1 98 ? 1.603 -3.964 1.195 1.00 89.56 98 LEU A CA 1
ATOM 730 C C . LEU A 1 98 ? 2.559 -3.086 0.374 1.00 89.56 98 LEU A C 1
ATOM 732 O O . LEU A 1 98 ? 3.053 -3.512 -0.675 1.00 89.56 98 LEU A O 1
ATOM 736 N N . TYR A 1 99 ? 2.845 -1.872 0.853 1.00 88.38 99 TYR A N 1
ATOM 737 C CA . TYR A 1 99 ? 3.792 -0.971 0.199 1.00 88.38 99 TYR A CA 1
ATOM 738 C C . TYR A 1 99 ? 5.223 -1.508 0.244 1.00 88.38 99 TYR A C 1
ATOM 740 O O . TYR A 1 99 ? 5.916 -1.423 -0.766 1.00 88.38 99 TYR A O 1
ATOM 748 N N . GLY A 1 100 ? 5.646 -2.117 1.356 1.00 90.19 100 GLY A N 1
ATOM 749 C CA . GLY A 1 100 ? 6.970 -2.724 1.486 1.00 90.19 100 GLY A CA 1
ATOM 750 C C . GLY A 1 100 ? 7.206 -3.824 0.453 1.00 90.19 100 GLY A C 1
ATOM 751 O O . GLY A 1 100 ? 8.182 -3.778 -0.290 1.00 90.19 100 GLY A O 1
ATOM 752 N N . ILE A 1 101 ? 6.268 -4.765 0.323 1.00 89.62 101 ILE A N 1
ATOM 753 C CA . ILE A 1 101 ? 6.370 -5.845 -0.672 1.00 89.62 101 ILE A CA 1
ATOM 754 C C . ILE A 1 101 ? 6.381 -5.272 -2.091 1.00 89.62 101 ILE A C 1
ATOM 756 O O . ILE A 1 101 ? 7.190 -5.679 -2.926 1.00 89.62 101 ILE A O 1
ATOM 760 N N . SER A 1 102 ? 5.536 -4.279 -2.359 1.00 87.94 102 SER A N 1
ATOM 761 C CA . SER A 1 102 ? 5.477 -3.637 -3.675 1.00 87.94 102 SER A CA 1
ATOM 762 C C . SER A 1 102 ? 6.788 -2.932 -4.034 1.00 87.94 102 SER A C 1
ATOM 764 O O . SER A 1 102 ? 7.250 -3.053 -5.167 1.00 87.94 102 SER A O 1
ATOM 766 N N . ALA A 1 103 ? 7.429 -2.275 -3.063 1.00 86.31 103 ALA A N 1
ATOM 767 C CA . ALA A 1 103 ? 8.736 -1.648 -3.238 1.00 86.31 103 ALA A CA 1
ATOM 768 C C . ALA A 1 103 ? 9.841 -2.679 -3.518 1.00 86.31 103 ALA A C 1
ATOM 770 O O . ALA A 1 103 ? 10.707 -2.438 -4.353 1.00 86.31 103 ALA A O 1
ATOM 771 N N . THR A 1 104 ? 9.795 -3.857 -2.884 1.00 87.44 104 THR A N 1
ATOM 772 C CA . THR A 1 104 ? 10.757 -4.940 -3.177 1.00 87.44 104 THR A CA 1
ATOM 773 C C . THR A 1 104 ? 10.547 -5.584 -4.545 1.00 87.44 104 THR A C 1
ATOM 775 O O . THR A 1 104 ? 11.484 -6.135 -5.119 1.00 87.44 104 THR A O 1
ATOM 778 N N . MET A 1 105 ? 9.335 -5.507 -5.096 1.00 84.88 105 MET A N 1
ATOM 779 C CA . MET A 1 105 ? 9.034 -6.079 -6.404 1.00 84.88 105 MET A CA 1
ATOM 780 C C . MET A 1 105 ? 9.575 -5.226 -7.557 1.00 84.88 105 MET A C 1
ATOM 782 O O . MET A 1 105 ? 9.979 -5.768 -8.584 1.00 84.88 105 MET A O 1
ATOM 786 N N . GLU A 1 106 ? 9.609 -3.905 -7.395 1.00 84.25 106 GLU A N 1
ATOM 787 C CA . GLU A 1 106 ? 10.073 -2.960 -8.415 1.00 84.25 106 GLU A CA 1
ATOM 788 C C . GLU A 1 106 ? 11.475 -3.289 -8.982 1.00 84.25 106 GLU A C 1
ATOM 790 O O . GLU A 1 106 ? 11.592 -3.395 -10.208 1.00 84.25 106 GLU A O 1
ATOM 795 N N . PRO A 1 107 ? 12.519 -3.571 -8.170 1.00 87.12 107 PRO A N 1
ATOM 796 C CA . PRO A 1 107 ? 13.819 -3.989 -8.698 1.00 87.12 107 PRO A CA 1
ATOM 797 C C . PRO A 1 107 ? 13.785 -5.363 -9.383 1.00 87.12 107 PRO A C 1
ATOM 799 O O . PRO A 1 107 ? 14.450 -5.539 -10.402 1.00 87.12 107 PRO A O 1
ATOM 802 N N . ILE A 1 108 ? 12.992 -6.325 -8.892 1.00 85.88 108 ILE A N 1
ATOM 803 C CA . ILE A 1 108 ? 12.861 -7.663 -9.505 1.00 85.88 108 ILE A CA 1
ATOM 804 C C . ILE A 1 108 ? 12.254 -7.543 -10.907 1.00 85.88 108 ILE A C 1
ATOM 806 O O . ILE A 1 108 ? 12.738 -8.147 -11.868 1.00 85.88 108 ILE A O 1
ATOM 810 N N . CYS A 1 109 ? 11.202 -6.735 -11.041 1.00 82.12 109 CYS A N 1
ATOM 811 C CA . CYS A 1 109 ? 10.592 -6.449 -12.331 1.00 82.12 109 CYS A CA 1
ATOM 812 C C . CYS A 1 109 ? 11.547 -5.668 -13.246 1.00 82.12 109 CYS A C 1
ATOM 814 O O . CYS A 1 109 ? 11.646 -5.998 -14.427 1.00 82.12 109 CYS A O 1
ATOM 816 N N . GLY A 1 110 ? 12.314 -4.714 -12.706 1.00 80.62 110 GLY A N 1
ATOM 817 C CA . GLY A 1 110 ? 13.341 -3.982 -13.452 1.00 80.62 110 GLY A CA 1
ATOM 818 C C . GLY A 1 110 ? 14.442 -4.893 -14.008 1.00 80.62 110 GLY A C 1
ATOM 819 O O . GLY A 1 110 ? 14.812 -4.780 -15.176 1.00 80.62 110 GLY A O 1
ATOM 820 N N . GLN A 1 111 ? 14.909 -5.865 -13.219 1.00 84.56 111 GLN A N 1
ATOM 821 C CA . GLN A 1 111 ? 15.883 -6.868 -13.662 1.00 84.56 111 GLN A CA 1
ATOM 822 C C . GLN A 1 111 ? 15.311 -7.792 -14.745 1.00 84.56 111 GLN A C 1
ATOM 824 O O . GLN A 1 111 ? 15.951 -8.011 -15.776 1.00 84.56 111 GLN A O 1
ATOM 829 N N . ALA A 1 112 ? 14.091 -8.306 -14.552 1.00 82.69 112 ALA A N 1
ATOM 830 C CA . ALA A 1 112 ? 13.430 -9.172 -15.530 1.00 82.69 112 ALA A CA 1
ATOM 831 C C . ALA A 1 112 ? 13.162 -8.449 -16.862 1.00 82.69 112 ALA A C 1
ATOM 833 O O . ALA A 1 112 ? 13.312 -9.042 -17.936 1.00 82.69 112 ALA A O 1
ATOM 834 N N . PHE A 1 113 ? 12.803 -7.164 -16.796 1.00 79.00 113 PHE A N 1
ATOM 835 C CA . PHE A 1 113 ? 12.617 -6.309 -17.964 1.00 79.00 113 PHE A CA 1
ATOM 836 C C . PHE A 1 113 ? 13.944 -6.009 -18.676 1.00 79.00 113 PHE A C 1
ATOM 838 O O . PHE A 1 113 ? 14.022 -6.160 -19.895 1.00 79.00 113 PHE A O 1
ATOM 845 N N . GLY A 1 114 ? 15.011 -5.684 -17.935 1.00 79.50 114 GLY A N 1
ATOM 846 C CA . GLY A 1 114 ? 16.356 -5.481 -18.491 1.00 79.50 114 GLY A CA 1
ATOM 847 C C . GLY A 1 114 ? 16.905 -6.719 -19.211 1.00 79.50 114 GLY A C 1
ATOM 848 O O . GLY A 1 114 ? 17.517 -6.604 -20.271 1.00 79.50 114 GLY A O 1
ATOM 849 N N . ALA A 1 115 ? 16.591 -7.915 -18.705 1.00 85.56 115 ALA A N 1
ATOM 850 C CA . ALA A 1 115 ? 16.910 -9.193 -19.345 1.00 85.56 115 ALA A CA 1
ATOM 851 C C . ALA A 1 115 ? 15.987 -9.554 -20.533 1.00 85.56 115 ALA A C 1
ATOM 853 O O . ALA A 1 115 ? 16.089 -10.655 -21.075 1.00 85.56 115 ALA A O 1
ATOM 854 N N . LYS A 1 116 ? 15.060 -8.664 -20.930 1.00 80.56 116 LYS A N 1
ATOM 855 C CA . LYS A 1 116 ? 14.034 -8.876 -21.973 1.00 80.56 116 LYS A CA 1
ATOM 856 C C . LYS A 1 116 ? 13.177 -10.134 -21.759 1.00 80.56 116 LYS A C 1
ATOM 858 O O . LYS A 1 116 ? 12.599 -10.675 -22.703 1.00 80.56 116 LYS A O 1
ATOM 863 N N . ASN A 1 117 ? 13.054 -10.605 -20.517 1.00 83.56 117 ASN A N 1
ATOM 864 C CA . ASN A 1 117 ? 12.309 -11.815 -20.188 1.00 83.56 117 ASN A CA 1
ATOM 865 C C . ASN A 1 117 ? 10.875 -11.480 -19.754 1.00 83.56 117 ASN A C 1
ATOM 867 O O . ASN A 1 117 ? 10.511 -11.526 -18.577 1.00 83.56 117 ASN A O 1
ATOM 871 N N . PHE A 1 118 ? 10.030 -11.170 -20.737 1.00 82.25 118 PHE A N 1
ATOM 872 C CA . PHE A 1 118 ? 8.632 -10.795 -20.501 1.00 82.25 118 PHE A CA 1
ATOM 873 C C . PHE A 1 118 ? 7.792 -11.916 -19.877 1.00 82.25 118 PHE A C 1
ATOM 875 O O . PHE A 1 118 ? 6.834 -11.632 -19.158 1.00 82.25 118 PHE A O 1
ATOM 882 N N . LYS A 1 119 ? 8.142 -13.189 -20.109 1.00 85.81 119 LYS A N 1
ATOM 883 C CA . LYS A 1 119 ? 7.450 -14.328 -19.483 1.00 85.81 119 LYS A CA 1
ATOM 884 C C . LYS A 1 119 ? 7.664 -14.333 -17.972 1.00 85.81 119 LYS A C 1
ATOM 886 O O . LYS A 1 119 ? 6.706 -14.502 -17.219 1.00 85.81 119 LYS A O 1
ATOM 891 N N . LEU A 1 120 ? 8.903 -14.106 -17.534 1.00 84.06 120 LEU A N 1
ATOM 892 C CA . LEU A 1 120 ? 9.224 -13.990 -16.116 1.00 84.06 120 LEU A CA 1
ATOM 893 C C . LEU A 1 120 ? 8.546 -12.762 -15.497 1.00 84.06 120 LEU A C 1
ATOM 895 O O . LEU A 1 120 ? 7.972 -12.876 -14.423 1.00 84.06 120 LEU A O 1
ATOM 899 N N . LEU A 1 121 ? 8.520 -11.631 -16.207 1.00 83.88 121 LEU A N 1
ATOM 900 C CA . LEU A 1 121 ? 7.899 -10.391 -15.734 1.00 83.88 121 LEU A CA 1
ATOM 901 C C . LEU A 1 121 ? 6.407 -10.560 -15.382 1.00 83.88 121 LEU A C 1
ATOM 903 O O . LEU A 1 121 ? 5.980 -10.182 -14.292 1.00 83.88 121 LEU A O 1
ATOM 907 N N . HIS A 1 122 ? 5.617 -11.169 -16.274 1.00 85.06 122 HIS A N 1
ATOM 908 C CA . HIS A 1 122 ? 4.193 -11.432 -16.016 1.00 85.06 122 HIS A CA 1
ATOM 909 C C . HIS A 1 122 ? 3.988 -12.452 -14.893 1.00 85.06 122 HIS A C 1
ATOM 911 O O . HIS A 1 122 ? 3.081 -12.301 -14.075 1.00 85.06 122 HIS A O 1
ATOM 917 N N . LYS A 1 123 ? 4.846 -13.478 -14.828 1.00 88.88 123 LYS A N 1
ATOM 918 C CA . LYS A 1 123 ? 4.798 -14.480 -13.760 1.00 88.88 123 LYS A CA 1
ATOM 919 C C . LYS A 1 123 ? 5.066 -13.847 -12.393 1.00 88.88 123 LYS A C 1
ATOM 921 O O . LYS A 1 123 ? 4.344 -14.145 -11.447 1.00 88.88 123 LYS A O 1
ATOM 926 N N . THR A 1 124 ? 6.050 -12.952 -12.302 1.00 88.12 124 THR A N 1
ATOM 927 C CA . THR A 1 124 ? 6.361 -12.202 -11.078 1.00 88.12 124 THR A CA 1
ATOM 928 C C . THR A 1 124 ? 5.195 -11.313 -10.654 1.00 88.12 124 THR A C 1
ATOM 930 O O . THR A 1 124 ? 4.845 -11.318 -9.479 1.00 88.12 124 THR A O 1
ATOM 933 N N . LEU A 1 125 ? 4.540 -10.618 -11.593 1.00 87.31 125 LEU A N 1
ATOM 934 C CA . LEU A 1 125 ? 3.349 -9.815 -11.294 1.00 87.31 125 LEU A CA 1
ATOM 935 C C . LEU A 1 125 ? 2.221 -10.672 -10.703 1.00 87.31 125 LEU A C 1
ATOM 937 O O . LEU A 1 125 ? 1.677 -10.330 -9.655 1.00 87.31 125 LEU A O 1
ATOM 941 N N . LEU A 1 126 ? 1.882 -11.792 -11.352 1.00 90.88 126 LEU A N 1
ATOM 942 C CA . LEU A 1 126 ? 0.829 -12.688 -10.867 1.00 90.88 126 LEU A CA 1
ATOM 943 C C . LEU A 1 126 ? 1.180 -13.246 -9.481 1.00 90.88 126 LEU A C 1
ATOM 945 O O . LEU A 1 126 ? 0.339 -13.262 -8.586 1.00 90.88 126 LEU A O 1
ATOM 949 N N . MET A 1 127 ? 2.435 -13.663 -9.294 1.00 91.56 127 MET A N 1
ATOM 950 C CA . MET A 1 127 ? 2.934 -14.162 -8.014 1.00 91.56 127 MET A CA 1
ATOM 951 C C . MET A 1 127 ? 2.811 -13.103 -6.918 1.00 91.56 127 MET A C 1
ATOM 953 O O . MET A 1 127 ? 2.363 -13.420 -5.821 1.00 91.56 127 MET A O 1
ATOM 957 N N . ALA A 1 128 ? 3.168 -11.852 -7.205 1.00 90.12 128 ALA A N 1
ATOM 958 C CA . ALA A 1 128 ? 3.058 -10.772 -6.239 1.00 90.12 128 ALA A CA 1
ATOM 959 C C . ALA A 1 128 ? 1.604 -10.463 -5.890 1.00 90.12 128 ALA A C 1
ATOM 961 O O . ALA A 1 128 ? 1.283 -10.377 -4.713 1.00 90.12 128 ALA A O 1
ATOM 962 N N . VAL A 1 129 ? 0.706 -10.375 -6.874 1.00 91.19 129 VAL A N 1
ATOM 963 C CA . VAL A 1 129 ? -0.729 -10.184 -6.609 1.00 91.19 129 VAL A CA 1
ATOM 964 C C . VAL A 1 129 ? -1.276 -11.293 -5.707 1.00 91.19 129 VAL A C 1
ATOM 966 O O . VAL A 1 129 ? -1.949 -11.006 -4.718 1.00 91.19 129 VAL A O 1
ATOM 969 N N . LEU A 1 130 ? -0.942 -12.554 -5.995 1.00 93.06 130 LEU A N 1
ATOM 970 C CA . LEU A 1 130 ? -1.341 -13.686 -5.157 1.00 93.06 130 LEU A CA 1
ATOM 971 C C . LEU A 1 130 ? -0.747 -13.598 -3.747 1.00 93.06 130 LEU A C 1
ATOM 973 O O . LEU A 1 130 ? -1.453 -13.854 -2.775 1.00 93.06 130 LEU A O 1
ATOM 977 N N . LEU A 1 131 ? 0.522 -13.206 -3.621 1.00 92.50 131 LEU A N 1
ATOM 978 C CA . LEU A 1 131 ? 1.188 -13.031 -2.333 1.00 92.50 131 LEU A CA 1
ATOM 979 C C . LEU A 1 131 ? 0.532 -11.914 -1.506 1.00 92.50 131 LEU A C 1
ATOM 981 O O . LEU A 1 131 ? 0.251 -12.113 -0.326 1.00 92.50 131 LEU A O 1
ATOM 985 N N . LEU A 1 132 ? 0.246 -10.760 -2.116 1.00 91.12 132 LEU A N 1
ATOM 986 C CA . LEU A 1 132 ? -0.416 -9.647 -1.435 1.00 91.12 132 LEU A CA 1
ATOM 987 C C . LEU A 1 132 ? -1.848 -10.012 -1.022 1.00 91.12 132 LEU A C 1
ATOM 989 O O . LEU A 1 132 ? -2.250 -9.663 0.086 1.00 91.12 132 LEU A O 1
ATOM 993 N N . LEU A 1 133 ? -2.600 -10.738 -1.857 1.00 91.81 133 LEU A N 1
ATOM 994 C CA . LEU A 1 133 ? -3.920 -11.266 -1.489 1.00 91.81 133 LEU A CA 1
ATOM 995 C C . LEU A 1 133 ? -3.829 -12.245 -0.315 1.00 91.81 133 LEU A C 1
ATOM 997 O O . LEU A 1 133 ? -4.604 -12.153 0.633 1.00 91.81 133 LEU A O 1
ATOM 1001 N N . LEU A 1 134 ? -2.851 -13.152 -0.338 1.00 93.44 134 LEU A N 1
ATOM 1002 C CA . LEU A 1 134 ? -2.645 -14.120 0.737 1.00 93.44 134 LEU A CA 1
ATOM 1003 C C . LEU A 1 134 ? -2.297 -13.428 2.059 1.00 93.44 134 LEU A C 1
ATOM 1005 O O . LEU A 1 134 ? -2.753 -13.869 3.107 1.00 93.44 134 LEU A O 1
ATOM 1009 N N . ILE A 1 135 ? -1.558 -12.318 2.008 1.00 91.81 135 ILE A N 1
ATOM 1010 C CA . ILE A 1 135 ? -1.230 -11.476 3.167 1.00 91.81 135 ILE A CA 1
ATOM 1011 C C . ILE A 1 135 ? -2.421 -10.611 3.605 1.00 91.81 135 ILE A C 1
ATOM 1013 O O . ILE A 1 135 ? -2.582 -10.347 4.797 1.00 91.81 135 ILE A O 1
ATOM 1017 N N . SER A 1 136 ? -3.315 -10.217 2.696 1.00 90.88 136 SER A N 1
ATOM 1018 C CA . SER A 1 136 ? -4.509 -9.444 3.057 1.00 90.88 136 SER A CA 1
ATOM 1019 C C . SER A 1 136 ? -5.497 -10.250 3.911 1.00 90.88 136 SER A C 1
ATOM 1021 O O . SER A 1 136 ? -6.219 -9.662 4.717 1.00 90.88 136 SER A O 1
ATOM 1023 N N . ILE A 1 137 ? -5.522 -11.581 3.777 1.00 92.44 137 ILE A N 1
ATOM 1024 C CA . ILE A 1 137 ? -6.379 -12.484 4.566 1.00 92.44 137 ILE A CA 1
ATOM 1025 C C . ILE A 1 137 ? -6.065 -12.410 6.076 1.00 92.44 137 ILE A C 1
ATOM 1027 O O . ILE A 1 137 ? -6.972 -12.066 6.842 1.00 92.44 137 ILE A O 1
ATOM 1031 N N . PRO A 1 138 ? -4.829 -12.676 6.552 1.00 92.44 138 PRO A N 1
ATOM 1032 C CA . PRO A 1 138 ? -4.502 -12.572 7.971 1.00 92.44 138 PRO A CA 1
ATOM 1033 C C . PRO A 1 138 ? -4.637 -11.137 8.493 1.00 92.44 138 PRO A C 1
ATOM 1035 O O . PRO A 1 138 ? -5.080 -10.960 9.626 1.00 92.44 138 PRO A O 1
ATOM 1038 N N . ILE A 1 139 ? -4.351 -10.113 7.677 1.00 91.88 139 ILE A N 1
ATOM 1039 C CA . ILE A 1 139 ? -4.582 -8.708 8.058 1.00 91.88 139 ILE A CA 1
ATOM 1040 C C . ILE A 1 139 ? -6.077 -8.453 8.293 1.00 91.88 139 ILE A C 1
ATOM 1042 O O . ILE A 1 139 ? -6.454 -7.866 9.305 1.00 91.88 139 ILE A O 1
ATOM 1046 N N . SER A 1 140 ? -6.947 -8.946 7.410 1.00 91.31 140 SER A N 1
ATOM 1047 C CA . SER A 1 140 ? -8.401 -8.801 7.560 1.00 91.31 140 SER A CA 1
ATOM 1048 C C . SER A 1 140 ? -8.904 -9.499 8.828 1.00 91.31 140 SER A C 1
ATOM 1050 O O . SER A 1 140 ? -9.695 -8.928 9.579 1.00 91.31 140 SER A O 1
ATOM 1052 N N . LEU A 1 141 ? -8.401 -10.703 9.126 1.00 91.19 141 LEU A N 1
ATOM 1053 C CA . LEU A 1 141 ? -8.718 -11.419 10.369 1.00 91.19 141 LEU A CA 1
ATOM 1054 C C . LEU A 1 141 ? -8.240 -10.664 11.618 1.00 91.19 141 LEU A C 1
ATOM 1056 O O . LEU A 1 141 ? -8.966 -10.602 12.616 1.00 91.19 141 LEU A O 1
ATOM 1060 N N . LEU A 1 142 ? -7.052 -10.056 11.561 1.00 91.12 142 LEU A N 1
ATOM 1061 C CA . LEU A 1 142 ? -6.525 -9.199 12.623 1.00 91.12 142 LEU A CA 1
ATOM 1062 C C . LEU A 1 142 ? -7.443 -7.987 12.850 1.00 91.12 142 LEU A C 1
ATOM 1064 O O . LEU A 1 142 ? -7.790 -7.679 13.990 1.00 91.12 142 LEU A O 1
ATOM 1068 N N . TRP A 1 143 ? -7.889 -7.332 11.775 1.00 90.06 143 TRP A N 1
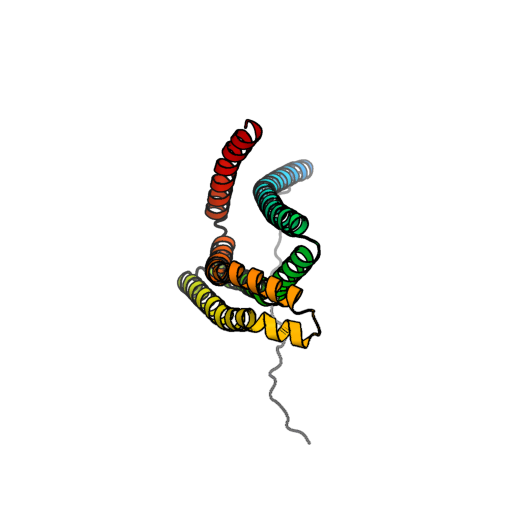ATOM 1069 C CA . TRP A 1 143 ? -8.746 -6.144 11.836 1.00 90.06 143 TRP A CA 1
ATOM 1070 C C . TRP A 1 143 ? -10.141 -6.449 12.394 1.00 90.06 143 TRP A C 1
ATOM 1072 O O . TRP A 1 143 ? -10.688 -5.650 13.151 1.00 90.06 143 TRP A O 1
ATOM 1082 N N . LEU A 1 144 ? -10.698 -7.633 12.123 1.00 88.56 144 LEU A N 1
ATOM 1083 C CA . LEU A 1 144 ? -11.962 -8.067 12.733 1.00 88.56 144 LEU A CA 1
ATOM 1084 C C . LEU A 1 144 ? -11.848 -8.259 14.256 1.00 88.56 144 LEU A C 1
ATOM 1086 O O . LEU A 1 144 ? -12.803 -7.991 14.994 1.00 88.56 144 LEU A O 1
ATOM 1090 N N . ASN A 1 145 ? -10.672 -8.676 14.734 1.00 90.00 145 ASN A N 1
ATOM 1091 C CA . ASN A 1 145 ? -10.378 -8.897 16.152 1.00 90.00 145 ASN A CA 1
ATOM 1092 C C . ASN A 1 145 ? -9.763 -7.679 16.858 1.00 90.00 145 ASN A C 1
ATOM 1094 O O . ASN A 1 145 ? -9.504 -7.738 18.061 1.00 90.00 145 ASN A O 1
ATOM 1098 N N . VAL A 1 146 ? -9.594 -6.558 16.151 1.00 88.81 146 VAL A N 1
ATOM 1099 C CA . VAL A 1 146 ? -8.915 -5.357 16.658 1.00 88.81 146 VAL A CA 1
ATOM 1100 C C . VAL A 1 146 ? -9.510 -4.848 17.967 1.00 88.81 146 VAL A C 1
ATOM 1102 O O . VAL A 1 146 ? -8.780 -4.451 18.863 1.00 88.81 146 VAL A O 1
ATOM 1105 N N . HIS A 1 147 ? -10.827 -4.958 18.142 1.00 87.75 147 HIS A N 1
ATOM 1106 C CA . HIS A 1 147 ? -11.497 -4.510 19.359 1.00 87.75 147 HIS A CA 1
ATOM 1107 C C . HIS A 1 147 ? -10.986 -5.228 20.617 1.00 87.75 147 HIS A C 1
ATOM 1109 O O . HIS A 1 147 ? -10.717 -4.582 21.628 1.00 87.75 147 HIS A O 1
ATOM 1115 N N . LYS A 1 148 ? -10.784 -6.551 20.534 1.00 88.06 148 LYS A N 1
ATOM 1116 C CA . LYS A 1 148 ? -10.235 -7.350 21.639 1.00 88.06 148 LYS A CA 1
ATOM 1117 C C . LYS A 1 148 ? -8.772 -7.002 21.895 1.00 88.06 148 LYS A C 1
ATOM 1119 O O . LYS A 1 148 ? -8.369 -6.901 23.047 1.00 88.06 148 LYS A O 1
ATOM 1124 N N . ILE A 1 149 ? -8.006 -6.783 20.824 1.00 89.19 149 ILE A N 1
ATOM 1125 C CA . ILE A 1 149 ? -6.596 -6.385 20.906 1.00 89.19 149 ILE A CA 1
ATOM 1126 C C . ILE A 1 149 ? -6.484 -5.041 21.638 1.00 89.19 149 ILE A C 1
ATOM 1128 O O . ILE A 1 149 ? -5.753 -4.940 22.614 1.00 89.19 149 ILE A O 1
ATOM 1132 N N . LEU A 1 150 ? -7.258 -4.030 21.233 1.00 87.69 150 LEU A N 1
ATOM 1133 C CA . LEU A 1 150 ? -7.231 -2.704 21.857 1.00 87.69 150 LEU A CA 1
ATOM 1134 C C . LEU A 1 150 ? -7.687 -2.737 23.323 1.00 87.69 150 LEU A C 1
ATOM 1136 O O . LEU A 1 150 ? -7.092 -2.054 24.151 1.00 87.69 150 LEU A O 1
ATOM 1140 N N . ILE A 1 151 ? -8.698 -3.544 23.662 1.00 89.88 151 ILE A N 1
ATOM 1141 C CA . ILE A 1 151 ? -9.113 -3.724 25.063 1.00 89.88 151 ILE A CA 1
ATOM 1142 C C . ILE A 1 151 ? -7.995 -4.379 25.883 1.00 89.88 151 ILE A C 1
ATOM 1144 O O . ILE A 1 151 ? -7.741 -3.951 27.005 1.00 89.88 151 ILE A O 1
ATOM 1148 N N . ALA A 1 152 ? -7.279 -5.361 25.326 1.00 89.25 152 ALA A N 1
ATOM 1149 C CA . ALA A 1 152 ? -6.146 -5.995 26.002 1.00 89.25 152 ALA A CA 1
ATOM 1150 C C . ALA A 1 152 ? -4.983 -5.019 26.270 1.00 89.25 152 ALA A C 1
ATOM 1152 O O . ALA A 1 152 ? -4.289 -5.159 27.271 1.00 89.25 152 ALA A O 1
ATOM 1153 N N . PHE A 1 153 ? -4.812 -3.991 25.431 1.00 86.38 153 PHE A N 1
ATOM 1154 C CA . PHE A 1 153 ? -3.881 -2.879 25.674 1.00 86.38 153 PHE A CA 1
ATOM 1155 C C . PHE A 1 153 ? -4.364 -1.884 26.748 1.00 86.38 153 PHE A C 1
ATOM 1157 O O . PHE A 1 153 ? -3.672 -0.907 27.029 1.00 86.38 153 PHE A O 1
ATOM 1164 N N . GLY A 1 154 ? -5.538 -2.102 27.350 1.00 86.56 154 GLY A N 1
ATOM 1165 C CA . GLY A 1 154 ? -6.101 -1.237 28.386 1.00 86.56 154 GLY A CA 1
ATOM 1166 C C . GLY A 1 154 ? -6.821 0.002 27.849 1.00 86.56 154 GLY A C 1
ATOM 1167 O O . GLY A 1 154 ? -7.018 0.963 28.594 1.00 86.56 154 GLY A O 1
ATOM 1168 N N . LEU A 1 155 ? -7.214 0.023 26.568 1.00 87.19 155 LEU A N 1
ATOM 1169 C CA . LEU A 1 155 ? -7.997 1.135 26.028 1.00 87.19 155 LEU A CA 1
ATOM 1170 C C . LEU A 1 155 ? -9.460 1.079 26.474 1.00 87.19 155 LEU A C 1
ATOM 1172 O O . LEU A 1 155 ? -10.058 0.013 26.608 1.00 87.19 155 LEU A O 1
ATOM 1176 N N . LYS A 1 156 ? -10.063 2.267 26.611 1.00 89.44 156 LYS A N 1
ATOM 1177 C CA . LYS A 1 156 ? -11.501 2.425 26.857 1.00 89.44 156 LYS A CA 1
ATOM 1178 C C . LYS A 1 156 ? -12.316 1.777 25.735 1.00 89.44 156 LYS A C 1
ATOM 1180 O O . LYS A 1 156 ? -12.010 1.950 24.552 1.00 89.44 156 LYS A O 1
ATOM 1185 N N . GLU A 1 157 ? -13.392 1.100 26.120 1.00 87.88 157 GLU A N 1
ATOM 1186 C CA . GLU A 1 157 ? -14.255 0.332 25.217 1.00 87.88 157 GLU A CA 1
ATOM 1187 C C . GLU A 1 157 ? -14.839 1.191 24.083 1.00 87.88 157 GLU A C 1
ATOM 1189 O O . GLU A 1 157 ? -14.818 0.781 22.922 1.00 87.88 157 GLU A O 1
ATOM 1194 N N . GLU A 1 158 ? -15.238 2.429 24.392 1.00 86.56 158 GLU A N 1
ATOM 1195 C CA . GLU A 1 158 ? -15.758 3.399 23.418 1.00 86.56 158 GLU A CA 1
ATOM 1196 C C . GLU A 1 158 ? -14.759 3.685 22.284 1.00 86.56 158 GLU A C 1
ATOM 1198 O O . GLU A 1 158 ? -15.103 3.606 21.103 1.00 86.56 158 GLU A O 1
ATOM 1203 N N . ILE A 1 159 ? -13.491 3.952 22.626 1.00 85.38 159 ILE A N 1
ATOM 1204 C CA . ILE A 1 159 ? -12.422 4.254 21.658 1.00 85.38 159 ILE A CA 1
ATOM 1205 C C . ILE A 1 159 ? -12.129 3.016 20.802 1.00 85.38 159 ILE A C 1
ATOM 1207 O O . ILE A 1 159 ? -11.978 3.116 19.583 1.00 85.38 159 ILE A O 1
ATOM 1211 N N . SER A 1 160 ? -12.091 1.842 21.439 1.00 87.69 160 SER A N 1
ATOM 1212 C CA . SER A 1 160 ? -11.866 0.560 20.770 1.00 87.69 160 SER A CA 1
ATOM 1213 C C . SER A 1 160 ? -12.978 0.227 19.764 1.00 87.69 160 SER A C 1
ATOM 1215 O O . SER A 1 160 ? -12.708 -0.252 18.659 1.00 87.69 160 SER A O 1
ATOM 1217 N N . PHE A 1 161 ? -14.237 0.518 20.102 1.00 87.62 161 PHE A N 1
ATOM 1218 C CA . PHE A 1 161 ? -15.377 0.309 19.209 1.00 87.62 161 PHE A CA 1
ATOM 1219 C C . PHE A 1 161 ? -15.321 1.211 17.969 1.00 87.62 161 PHE A C 1
ATOM 1221 O O . PHE A 1 161 ? -15.535 0.746 16.844 1.00 87.62 161 PHE A O 1
ATOM 1228 N N . ILE A 1 162 ? -14.979 2.489 18.154 1.00 86.06 162 ILE A N 1
ATOM 1229 C CA . ILE A 1 162 ? -14.825 3.451 17.055 1.00 86.06 162 ILE A CA 1
ATOM 1230 C C . ILE A 1 162 ? -13.676 3.032 16.130 1.00 86.06 162 ILE A C 1
ATOM 1232 O O . ILE A 1 162 ? -13.854 3.001 14.910 1.00 86.06 162 ILE A O 1
ATOM 1236 N N . ALA A 1 163 ? -12.530 2.639 16.694 1.00 86.69 163 ALA A N 1
ATOM 1237 C CA . ALA A 1 163 ? -11.387 2.150 15.923 1.00 86.69 163 ALA A CA 1
ATOM 1238 C C . ALA A 1 163 ? -11.747 0.902 15.096 1.00 86.69 163 ALA A C 1
ATOM 1240 O O . ALA A 1 163 ? -11.423 0.832 13.910 1.00 86.69 163 ALA A O 1
ATOM 1241 N N . LYS A 1 164 ? -12.492 -0.051 15.678 1.00 88.38 164 LYS A N 1
ATOM 1242 C CA . LYS A 1 164 ? -13.001 -1.224 14.951 1.00 88.38 164 LYS A CA 1
ATOM 1243 C C . LYS A 1 164 ? -13.916 -0.833 13.793 1.00 88.38 164 LYS A C 1
ATOM 1245 O O . LYS A 1 164 ? -13.748 -1.356 12.694 1.00 88.38 164 LYS A O 1
ATOM 1250 N N . ARG A 1 165 ? -14.873 0.078 14.007 1.00 85.50 165 ARG A N 1
ATOM 1251 C CA . ARG A 1 165 ? -15.746 0.569 12.925 1.00 85.50 165 ARG A CA 1
ATOM 1252 C C . ARG A 1 165 ? -14.931 1.186 11.794 1.00 85.50 165 ARG A C 1
ATOM 1254 O O . ARG A 1 165 ? -15.201 0.891 10.636 1.00 85.50 165 ARG A O 1
ATOM 1261 N N . TYR A 1 166 ? -13.928 1.994 12.126 1.00 84.62 166 TYR A N 1
ATOM 1262 C CA . TYR A 1 166 ? -13.038 2.599 11.139 1.00 84.62 166 TYR A CA 1
ATOM 1263 C C . TYR A 1 166 ? -12.299 1.537 10.305 1.00 84.62 166 TYR A C 1
ATOM 1265 O O . TYR A 1 166 ? -12.303 1.603 9.080 1.00 84.62 166 TYR A O 1
ATOM 1273 N N . LEU A 1 167 ? -11.746 0.508 10.953 1.00 85.88 167 LEU A N 1
ATOM 1274 C CA . LEU A 1 167 ? -11.057 -0.602 10.283 1.00 85.88 167 LEU A CA 1
ATOM 1275 C C . LEU A 1 167 ? -11.983 -1.436 9.385 1.00 85.88 167 LEU A C 1
ATOM 1277 O O . LEU A 1 167 ? -11.564 -1.861 8.313 1.00 85.88 167 LEU A O 1
ATOM 1281 N N . ILE A 1 168 ? -13.249 -1.627 9.767 1.00 85.81 168 ILE A N 1
ATOM 1282 C CA . ILE A 1 168 ? -14.245 -2.304 8.918 1.00 85.81 168 ILE A CA 1
ATOM 1283 C C . ILE A 1 168 ? -14.534 -1.493 7.646 1.00 85.81 168 ILE A C 1
ATOM 1285 O O . ILE A 1 168 ? -14.662 -2.074 6.572 1.00 85.81 168 ILE A O 1
ATOM 1289 N N . TYR A 1 169 ? -14.591 -0.161 7.728 1.00 83.62 169 TYR A N 1
ATOM 1290 C CA . TYR A 1 169 ? -14.724 0.678 6.530 1.00 83.62 169 TYR A CA 1
ATOM 1291 C C . TYR A 1 169 ? -13.468 0.668 5.648 1.00 83.62 169 TYR A C 1
ATOM 1293 O O . TYR A 1 169 ? -13.577 0.866 4.441 1.00 83.62 169 TYR A O 1
ATOM 1301 N N . LEU A 1 170 ? -12.292 0.412 6.228 1.00 82.69 170 LEU A N 1
ATOM 1302 C CA . LEU A 1 170 ? -11.033 0.249 5.494 1.00 82.69 170 LEU A CA 1
ATOM 1303 C C . LEU A 1 170 ? -10.833 -1.165 4.927 1.00 82.69 170 LEU A C 1
ATOM 1305 O O . LEU A 1 170 ? -9.975 -1.350 4.073 1.00 82.69 170 LEU A O 1
ATOM 1309 N N . LEU A 1 171 ? -11.606 -2.164 5.360 1.00 85.94 171 LEU A N 1
ATOM 1310 C CA . LEU A 1 171 ? -11.497 -3.546 4.884 1.00 85.94 171 LEU A CA 1
ATOM 1311 C C . LEU A 1 171 ? -11.495 -3.694 3.344 1.00 85.94 171 LEU A C 1
ATOM 1313 O O . LEU A 1 171 ? -10.640 -4.423 2.843 1.00 85.94 171 LEU A O 1
ATOM 1317 N N . PRO A 1 172 ? -12.377 -3.021 2.568 1.00 83.62 172 PRO A N 1
ATOM 1318 C CA . PRO A 1 172 ? -12.345 -3.105 1.103 1.00 83.62 172 PRO A CA 1
ATOM 1319 C C . PRO A 1 172 ? -11.093 -2.475 0.476 1.00 83.62 172 PRO A C 1
ATOM 1321 O O . PRO A 1 172 ? -10.758 -2.800 -0.659 1.00 83.62 172 PRO A O 1
ATOM 1324 N N . ASP A 1 173 ? -10.377 -1.614 1.200 1.00 84.75 173 ASP A N 1
ATOM 1325 C CA . ASP A 1 173 ? -9.156 -0.965 0.717 1.00 84.75 173 ASP A CA 1
ATOM 1326 C C . ASP A 1 173 ? -8.000 -1.974 0.578 1.00 84.75 173 ASP A C 1
ATOM 1328 O O . ASP A 1 173 ? -7.196 -1.881 -0.346 1.00 84.75 173 ASP A O 1
ATOM 1332 N N . LEU A 1 174 ? -7.964 -3.013 1.424 1.00 87.00 174 LEU A N 1
ATOM 1333 C CA . LEU A 1 174 ? -6.940 -4.066 1.392 1.00 87.00 174 LEU A CA 1
ATOM 1334 C C . LEU A 1 174 ? -6.869 -4.826 0.053 1.00 87.00 174 LEU A C 1
ATOM 1336 O O . LEU A 1 174 ? -5.795 -4.832 -0.557 1.00 87.00 174 LEU A O 1
ATOM 1340 N N . PRO A 1 175 ? -7.950 -5.465 -0.447 1.00 86.88 175 PRO A N 1
ATOM 1341 C CA . PRO A 1 175 ? -7.902 -6.161 -1.729 1.00 86.88 175 PRO A CA 1
ATOM 1342 C C . PRO A 1 175 ? -7.655 -5.193 -2.892 1.00 86.88 175 PRO A C 1
ATOM 1344 O O . PRO A 1 175 ? -6.927 -5.534 -3.823 1.00 86.88 175 PRO A O 1
ATOM 1347 N N . ILE A 1 176 ? -8.177 -3.965 -2.825 1.00 87.06 176 ILE A N 1
ATOM 1348 C CA . ILE A 1 176 ? -7.942 -2.940 -3.850 1.00 87.06 176 ILE A CA 1
ATOM 1349 C C . ILE A 1 176 ? -6.447 -2.603 -3.939 1.00 87.06 176 ILE A C 1
ATOM 1351 O O . ILE A 1 176 ? -5.861 -2.666 -5.021 1.00 87.06 176 ILE A O 1
ATOM 1355 N N . LEU A 1 177 ? -5.797 -2.321 -2.809 1.00 86.75 177 LEU A N 1
ATOM 1356 C CA . LEU A 1 177 ? -4.360 -2.052 -2.768 1.00 86.75 177 LEU A CA 1
ATOM 1357 C C . LEU A 1 177 ? -3.525 -3.274 -3.154 1.00 86.75 177 LEU A C 1
ATOM 1359 O O . LEU A 1 177 ? -2.502 -3.121 -3.818 1.00 86.75 177 LEU A O 1
ATOM 1363 N N . SER A 1 178 ? -3.969 -4.486 -2.805 1.00 87.75 178 SER A N 1
ATOM 1364 C CA . SER A 1 178 ? -3.278 -5.724 -3.190 1.00 87.75 178 SER A CA 1
ATOM 1365 C C . SER A 1 178 ? -3.180 -5.913 -4.709 1.00 87.75 178 SER A C 1
ATOM 1367 O O . SER A 1 178 ? -2.222 -6.513 -5.190 1.00 87.75 178 SER A O 1
ATOM 1369 N N . LEU A 1 179 ? -4.129 -5.354 -5.469 1.00 86.06 179 LEU A N 1
ATOM 1370 C CA . LEU A 1 179 ? -4.127 -5.359 -6.932 1.00 86.06 179 LEU A CA 1
ATOM 1371 C C . LEU A 1 179 ? -3.385 -4.149 -7.508 1.00 86.06 179 LEU A C 1
ATOM 1373 O O . LEU A 1 179 ? -2.568 -4.289 -8.420 1.00 86.06 179 LEU A O 1
ATOM 1377 N N . ILE A 1 180 ? -3.660 -2.953 -6.980 1.00 83.44 180 ILE A N 1
ATOM 1378 C CA . ILE A 1 180 ? -3.130 -1.697 -7.521 1.00 83.44 180 ILE A CA 1
ATOM 1379 C C . ILE A 1 180 ? -1.625 -1.565 -7.272 1.00 83.44 180 ILE A C 1
ATOM 1381 O O . ILE A 1 180 ? -0.905 -1.115 -8.165 1.00 83.44 180 ILE A O 1
ATOM 1385 N N . CYS A 1 181 ? -1.121 -1.947 -6.096 1.00 86.12 181 CYS A N 1
ATOM 1386 C CA . CYS A 1 181 ? 0.284 -1.728 -5.756 1.00 86.12 181 CYS A CA 1
ATOM 1387 C C . CYS A 1 181 ? 1.253 -2.549 -6.632 1.00 86.12 181 CYS A C 1
ATOM 1389 O 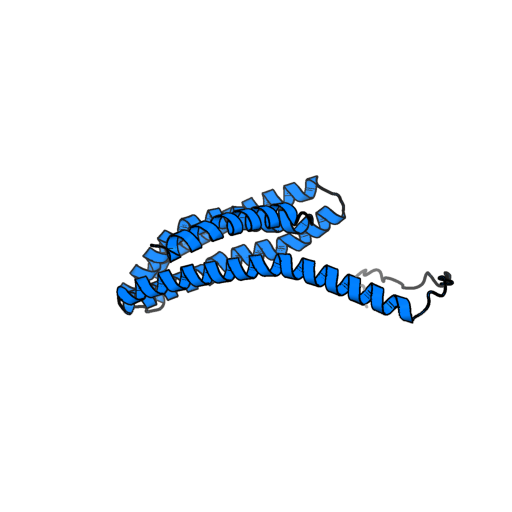O . CYS A 1 181 ? 2.185 -1.953 -7.183 1.00 86.12 181 CYS A O 1
ATOM 1391 N N . PRO A 1 182 ? 1.030 -3.859 -6.872 1.00 83.75 182 PRO A N 1
ATOM 1392 C CA . PRO A 1 182 ? 1.868 -4.628 -7.784 1.00 83.75 182 PRO A CA 1
ATOM 1393 C C . PRO A 1 182 ? 1.735 -4.159 -9.232 1.00 83.75 182 PRO A C 1
ATOM 1395 O O . PRO A 1 182 ? 2.729 -4.054 -9.948 1.00 83.75 182 PRO A O 1
ATOM 1398 N N . LEU A 1 183 ? 0.520 -3.811 -9.660 1.00 83.44 183 LEU A N 1
ATOM 1399 C CA . LEU A 1 183 ? 0.286 -3.288 -11.002 1.00 83.44 183 LEU A CA 1
ATOM 1400 C C . LEU A 1 183 ? 1.056 -1.980 -11.239 1.00 83.44 183 LEU A C 1
ATOM 1402 O O . LEU A 1 183 ? 1.684 -1.813 -12.284 1.00 83.44 183 LEU A O 1
ATOM 1406 N N . LYS A 1 184 ? 1.067 -1.080 -10.249 1.00 78.00 184 LYS A N 1
ATOM 1407 C CA . LYS A 1 184 ? 1.846 0.162 -10.287 1.00 78.00 184 LYS A CA 1
ATOM 1408 C C . LYS A 1 184 ? 3.344 -0.118 -10.407 1.00 78.00 184 LYS A C 1
ATOM 1410 O O . LYS A 1 184 ? 3.987 0.470 -11.271 1.00 78.00 184 LYS A O 1
ATOM 1415 N N . ALA A 1 185 ? 3.891 -1.011 -9.582 1.00 79.06 185 ALA A N 1
ATOM 1416 C CA . ALA A 1 185 ? 5.312 -1.368 -9.630 1.00 79.06 185 ALA A CA 1
ATOM 1417 C C . ALA A 1 185 ? 5.697 -2.037 -10.965 1.00 79.06 185 ALA A C 1
ATOM 1419 O O . ALA A 1 185 ? 6.727 -1.711 -11.551 1.00 79.06 185 ALA A O 1
ATOM 1420 N N . TYR A 1 186 ? 4.835 -2.901 -11.510 1.00 79.75 186 TYR A N 1
ATOM 1421 C CA . TYR A 1 186 ? 5.023 -3.518 -12.825 1.00 79.75 186 TYR A CA 1
ATOM 1422 C C . TYR A 1 186 ? 5.044 -2.487 -13.960 1.00 79.75 186 TYR A C 1
ATOM 1424 O O . TYR A 1 186 ? 5.937 -2.536 -14.806 1.00 79.75 186 TYR A O 1
ATOM 1432 N N . LEU A 1 187 ? 4.112 -1.529 -13.970 1.00 73.00 187 LEU A N 1
ATOM 1433 C CA . LEU A 1 187 ? 4.083 -0.455 -14.970 1.00 73.00 187 LEU A CA 1
ATOM 1434 C C . LEU A 1 187 ? 5.283 0.494 -14.831 1.00 73.00 187 LEU A C 1
ATOM 1436 O O . LEU A 1 187 ? 5.894 0.854 -15.835 1.00 73.00 187 LEU A O 1
ATOM 1440 N N . SER A 1 188 ? 5.650 0.842 -13.594 1.00 71.94 188 SER A N 1
ATOM 1441 C CA . SER A 1 188 ? 6.820 1.671 -13.274 1.00 71.94 188 SER A CA 1
ATOM 1442 C C . SER A 1 188 ? 8.118 1.032 -13.790 1.00 71.94 188 SER A C 1
ATOM 1444 O O . SER A 1 188 ? 8.886 1.663 -14.515 1.00 71.94 188 SER A O 1
ATOM 1446 N N . SER A 1 189 ? 8.313 -0.265 -13.524 1.00 67.50 189 SER A N 1
ATOM 1447 C CA . SER A 1 189 ? 9.533 -1.004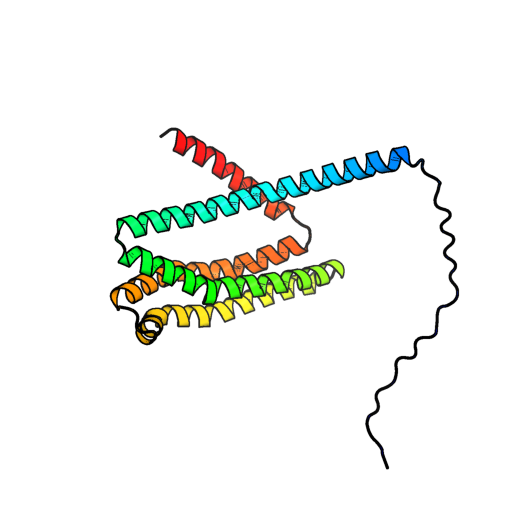 -13.886 1.00 67.50 189 SER A CA 1
ATOM 1448 C C . SER A 1 189 ? 9.790 -1.162 -15.390 1.00 67.50 189 SER A C 1
ATOM 1450 O O . SER A 1 189 ? 10.931 -1.362 -15.798 1.00 67.50 189 SER A O 1
ATOM 1452 N N . GLN A 1 190 ? 8.758 -1.062 -16.233 1.00 67.00 190 GLN A N 1
ATOM 1453 C CA . GLN A 1 190 ? 8.904 -1.175 -17.689 1.00 67.00 190 GLN A CA 1
ATOM 1454 C C . GLN A 1 190 ? 9.362 0.131 -18.348 1.00 67.00 190 GLN A C 1
ATOM 1456 O O . GLN A 1 190 ? 9.468 0.200 -19.572 1.00 67.00 190 GLN A O 1
ATOM 1461 N N . GLY A 1 191 ? 9.559 1.200 -17.569 1.00 58.56 191 GLY A N 1
ATOM 1462 C CA . GLY A 1 191 ? 9.826 2.534 -18.109 1.00 58.56 191 GLY A CA 1
ATOM 1463 C C . GLY A 1 191 ? 8.656 3.090 -18.927 1.00 58.56 191 GLY A C 1
ATOM 1464 O O . GLY A 1 191 ? 8.777 4.138 -19.558 1.00 58.56 191 GLY A O 1
ATOM 1465 N N . VAL A 1 192 ? 7.500 2.415 -18.909 1.00 54.41 192 VAL A N 1
ATOM 1466 C CA . VAL A 1 192 ? 6.261 2.908 -19.498 1.00 54.41 192 VAL A CA 1
ATOM 1467 C C . VAL A 1 192 ? 5.645 3.842 -18.456 1.00 54.41 192 VAL A C 1
ATOM 1469 O O . VAL A 1 192 ? 4.674 3.531 -17.772 1.00 54.41 192 VAL A O 1
ATOM 1472 N N . THR A 1 193 ? 6.231 5.030 -18.321 1.00 48.38 193 THR A N 1
ATOM 1473 C CA . THR A 1 193 ? 5.679 6.122 -17.509 1.00 48.38 193 THR A CA 1
ATOM 1474 C C . THR A 1 193 ? 4.392 6.667 -18.133 1.00 48.38 193 THR A C 1
ATOM 1476 O O . THR A 1 193 ? 3.622 7.324 -17.447 1.00 48.38 193 THR A O 1
ATOM 1479 N N . LEU A 1 194 ? 4.114 6.375 -19.414 1.00 44.22 194 LEU A N 1
ATOM 1480 C CA . LEU A 1 194 ? 2.964 6.874 -20.178 1.00 44.22 194 LEU A CA 1
ATOM 1481 C C . LEU A 1 194 ? 1.575 6.530 -19.596 1.00 44.22 194 LEU A C 1
ATOM 1483 O O . LEU A 1 194 ? 0.791 7.458 -19.491 1.00 44.22 194 LEU A O 1
ATOM 1487 N N . PRO A 1 195 ? 1.216 5.299 -19.180 1.00 45.50 195 PRO A N 1
ATOM 1488 C CA . PRO A 1 195 ? -0.082 4.993 -18.573 1.00 45.50 195 PRO A CA 1
ATOM 1489 C C . PRO A 1 195 ? -0.231 5.564 -17.162 1.00 45.50 195 PRO A C 1
ATOM 1491 O O . PRO A 1 195 ? -1.323 6.004 -16.816 1.00 45.50 195 PRO A O 1
ATOM 1494 N N . ILE A 1 196 ? 0.841 5.658 -16.367 1.00 51.00 196 ILE A N 1
ATOM 1495 C CA . ILE A 1 196 ? 0.818 6.379 -15.080 1.00 51.00 196 ILE A CA 1
ATOM 1496 C C . ILE A 1 196 ? 0.643 7.879 -15.338 1.00 51.00 196 ILE A C 1
ATOM 1498 O O . ILE A 1 196 ? -0.184 8.531 -14.712 1.00 51.00 196 ILE A O 1
ATOM 1502 N N . MET A 1 197 ? 1.338 8.430 -16.328 1.00 47.81 197 MET A N 1
ATOM 1503 C CA . MET A 1 197 ? 1.216 9.829 -16.719 1.00 47.81 197 MET A CA 1
ATOM 1504 C C . MET A 1 197 ? -0.151 10.127 -17.351 1.00 47.81 197 MET A C 1
ATOM 1506 O O . MET A 1 197 ? -0.686 11.192 -17.095 1.00 47.81 197 MET A O 1
ATOM 1510 N N . TYR A 1 198 ? -0.753 9.200 -18.103 1.00 50.97 198 TYR A N 1
ATOM 1511 C CA . TYR A 1 198 ? -2.068 9.350 -18.738 1.00 50.97 198 TYR A CA 1
ATOM 1512 C C . TYR A 1 198 ? -3.206 9.193 -17.736 1.00 50.97 198 TYR A C 1
ATOM 1514 O O . TYR A 1 198 ? -4.141 9.978 -17.760 1.00 50.97 198 TYR A O 1
ATOM 1522 N N . THR A 1 199 ? -3.125 8.232 -16.815 1.00 53.72 199 THR A N 1
ATOM 1523 C CA . THR A 1 199 ? -4.110 8.098 -15.730 1.00 53.72 199 THR A CA 1
ATOM 1524 C C . THR A 1 199 ? -4.019 9.268 -14.762 1.00 53.72 199 THR A C 1
ATOM 1526 O O . THR A 1 199 ? -5.052 9.802 -14.375 1.00 53.72 199 THR A O 1
ATOM 1529 N N . THR A 1 200 ? -2.813 9.750 -14.443 1.00 52.56 200 THR A N 1
ATOM 1530 C CA . THR A 1 200 ? -2.670 10.943 -13.600 1.00 52.56 200 THR A CA 1
ATOM 1531 C C . THR A 1 200 ? -3.010 12.229 -14.356 1.00 52.56 200 THR A C 1
ATOM 1533 O O . THR A 1 200 ? -3.600 13.125 -13.765 1.00 52.56 200 THR A O 1
ATOM 1536 N N . ALA A 1 201 ? -2.746 12.322 -15.664 1.00 53.12 201 ALA A N 1
ATOM 1537 C CA . ALA A 1 201 ? -3.215 13.423 -16.509 1.00 53.12 201 ALA A CA 1
ATOM 1538 C C . ALA A 1 201 ? -4.742 13.422 -16.637 1.00 53.12 201 ALA A C 1
ATOM 1540 O O . ALA A 1 201 ? -5.346 14.461 -16.426 1.00 53.12 201 ALA A O 1
ATOM 1541 N N . ALA A 1 202 ? -5.376 12.276 -16.890 1.00 60.28 202 ALA A N 1
ATOM 1542 C CA . ALA A 1 202 ? -6.829 12.144 -16.948 1.00 60.28 202 ALA A CA 1
ATOM 1543 C C . ALA A 1 202 ? -7.474 12.444 -15.588 1.00 60.28 202 ALA A C 1
ATOM 1545 O O . ALA A 1 202 ? -8.442 13.197 -15.528 1.00 60.28 202 ALA A O 1
ATOM 1546 N N . ALA A 1 203 ? -6.898 11.940 -14.490 1.00 59.06 203 ALA A N 1
ATOM 1547 C CA . ALA A 1 203 ? -7.340 12.257 -13.135 1.00 59.06 203 ALA A CA 1
ATOM 1548 C C . ALA A 1 203 ? -7.202 13.757 -12.833 1.00 59.06 203 ALA A C 1
ATOM 1550 O O . ALA A 1 203 ? -8.129 14.354 -12.301 1.00 59.06 203 ALA A O 1
ATOM 1551 N N . THR A 1 204 ? -6.098 14.392 -13.239 1.00 54.44 204 THR A N 1
ATOM 1552 C CA . THR A 1 204 ? -5.867 15.839 -13.067 1.00 54.44 204 THR A CA 1
ATOM 1553 C C . THR A 1 204 ? -6.812 16.669 -13.942 1.00 54.44 204 THR A C 1
ATOM 1555 O O . THR A 1 204 ? -7.391 17.645 -13.472 1.00 54.44 204 THR A O 1
ATOM 1558 N N . SER A 1 205 ? -7.034 16.261 -15.192 1.00 64.56 205 SER A N 1
ATOM 1559 C CA . SER A 1 205 ? -7.970 16.895 -16.125 1.00 64.56 205 SER A CA 1
ATOM 1560 C C . SER A 1 205 ? -9.423 16.775 -15.684 1.00 64.56 205 SER A C 1
ATOM 1562 O O . SER A 1 205 ? -10.191 17.681 -15.980 1.00 64.56 205 SER A O 1
ATOM 1564 N N . LEU A 1 206 ? -9.803 15.718 -14.958 1.00 64.38 206 LEU A N 1
ATOM 1565 C CA . LEU A 1 206 ? -11.118 15.620 -14.314 1.00 64.38 206 LEU A CA 1
ATOM 1566 C C . LEU A 1 206 ? -11.194 16.436 -13.016 1.00 64.38 206 LEU A C 1
ATOM 1568 O O . LEU A 1 206 ? -12.256 16.940 -12.658 1.00 64.38 206 LEU A O 1
ATOM 1572 N N . HIS A 1 207 ? -10.066 16.602 -12.324 1.00 54.69 207 HIS A N 1
ATOM 1573 C CA . HIS A 1 207 ? -10.004 17.333 -11.064 1.00 54.69 207 HIS A CA 1
ATOM 1574 C C . HIS A 1 207 ? -10.144 18.852 -11.239 1.00 54.69 207 HIS A C 1
ATOM 1576 O O . HIS A 1 207 ? -10.741 19.517 -10.397 1.00 54.69 207 HIS A O 1
ATOM 1582 N N . ILE A 1 208 ? -9.618 19.414 -12.333 1.00 56.19 208 ILE A N 1
ATOM 1583 C CA . ILE A 1 208 ? -9.702 20.848 -12.662 1.00 56.19 208 ILE A CA 1
ATOM 1584 C C . ILE A 1 208 ? -11.160 21.343 -12.811 1.00 56.19 208 ILE A C 1
ATOM 1586 O O . ILE A 1 208 ? -11.515 22.307 -12.133 1.00 56.19 208 ILE A O 1
ATOM 1590 N N . PRO A 1 209 ? -12.035 20.716 -13.623 1.00 64.88 209 PRO A N 1
ATOM 1591 C CA . PRO A 1 209 ? -13.425 21.147 -13.760 1.00 64.88 209 PRO A CA 1
ATOM 1592 C C . PRO A 1 209 ? -14.233 20.925 -12.480 1.00 64.88 209 PRO A C 1
ATOM 1594 O O . PRO A 1 209 ? -15.065 21.763 -12.151 1.00 64.88 209 PRO A O 1
ATOM 1597 N N . ILE A 1 210 ? -13.945 19.866 -11.714 1.00 69.31 210 ILE A N 1
ATOM 1598 C CA . ILE A 1 210 ? -14.562 19.635 -10.399 1.00 69.31 210 ILE A CA 1
ATOM 1599 C C . ILE A 1 210 ? -14.200 20.747 -9.406 1.00 69.31 210 ILE A C 1
ATOM 1601 O O . ILE A 1 210 ? -15.082 21.255 -8.720 1.00 69.31 210 ILE A O 1
ATOM 1605 N N . ASN A 1 211 ? -12.936 21.179 -9.365 1.00 51.84 211 ASN A N 1
ATOM 1606 C CA . ASN A 1 211 ? -12.509 22.269 -8.481 1.00 51.84 211 ASN A CA 1
ATOM 1607 C C . ASN A 1 211 ? -13.101 23.624 -8.896 1.00 51.84 211 ASN A C 1
ATOM 1609 O O . ASN A 1 211 ? -13.475 24.417 -8.039 1.00 51.84 211 ASN A O 1
ATOM 1613 N N . ILE A 1 212 ? -13.217 23.888 -10.202 1.00 66.50 212 ILE A N 1
ATOM 1614 C CA . ILE A 1 212 ? -13.812 25.128 -10.728 1.00 66.50 212 ILE A CA 1
ATOM 1615 C C . ILE A 1 212 ? -15.329 25.160 -10.498 1.00 66.50 212 ILE A C 1
ATOM 1617 O O . ILE A 1 212 ? -15.879 26.217 -10.198 1.00 66.50 212 ILE A O 1
ATOM 1621 N N . PHE A 1 213 ? -16.008 24.018 -10.619 1.00 70.19 213 PHE A N 1
ATOM 1622 C CA . PHE A 1 213 ? -17.435 23.904 -10.322 1.00 70.19 213 PHE A CA 1
ATOM 1623 C C . PHE A 1 213 ? -17.710 24.104 -8.826 1.00 70.19 213 PHE A C 1
ATOM 1625 O O . PHE A 1 213 ? -18.617 24.847 -8.467 1.00 70.19 213 PHE A O 1
ATOM 1632 N N . LEU A 1 214 ? -16.876 23.523 -7.955 1.00 60.75 214 LEU A N 1
ATOM 1633 C CA . LEU A 1 214 ? -16.990 23.678 -6.503 1.00 60.75 214 LEU A CA 1
ATOM 1634 C C . LEU A 1 214 ? -16.634 25.095 -6.020 1.00 60.75 214 LEU A C 1
ATOM 1636 O O . LEU A 1 214 ? -17.191 25.544 -5.031 1.00 60.75 214 LEU A O 1
ATOM 1640 N N . SER A 1 215 ? -15.745 25.823 -6.708 1.00 49.91 215 SER A N 1
ATOM 1641 C CA . SER A 1 215 ? -15.424 27.217 -6.353 1.00 49.91 215 SER A CA 1
ATOM 1642 C C . SER A 1 215 ? -16.462 28.238 -6.843 1.00 49.91 215 SER A C 1
ATOM 1644 O O . SER A 1 215 ? -16.272 29.438 -6.636 1.00 49.91 215 SER A O 1
ATOM 1646 N N . ARG A 1 216 ? -17.481 27.800 -7.589 1.00 46.19 216 ARG A N 1
ATOM 1647 C CA . ARG A 1 216 ? -18.527 28.651 -8.180 1.00 46.19 216 ARG A CA 1
ATOM 1648 C C . ARG A 1 216 ? -19.929 28.381 -7.623 1.00 46.19 216 ARG A C 1
ATOM 1650 O O . ARG A 1 216 ? -20.837 29.125 -7.988 1.00 46.19 216 ARG A O 1
ATOM 1657 N N . ALA A 1 217 ? -20.091 27.360 -6.783 1.00 46.81 217 ALA A N 1
ATOM 1658 C CA . ALA A 1 217 ? -21.290 27.099 -5.984 1.00 46.81 217 ALA A CA 1
ATOM 1659 C C . ALA A 1 217 ? -21.124 27.694 -4.579 1.00 46.81 217 ALA A C 1
ATOM 1661 O O . ALA A 1 217 ? -22.148 28.142 -4.020 1.00 46.81 217 ALA A O 1
#

pLDDT: mean 70.54, std 19.54, range [27.22, 93.44]

Foldseek 3Di:
DDDDDDDDDDDDDDDDDDPPPPPDPPDPPVVVVVVVVVVVVVVVVVVVLVVVLVVVVVVVVVVVVVVCLVVLVVVHPLLNLLLVVLVVLCCVQAVVVLLVLLVVLLVVLLVCVVVVNVVVNVVSLVVQLVVLVVSLVVSLVCLCCQLVVCVVVVDDSSSSVSSSVNSVVCSVVSNVSSNVSSVVSSCVSNVVCPVVSVVSVVVVVVVVVVVVVVVVD

Secondary structure (DSSP, 8-state):
----------------------------HHHHHHHHHHHHHHHHHHHHHHHHHHHHHHHHHHHHHHHHHHHHHHT-HHHHHHHHHHHHHHIIIIIHHHHHHHHHHHHHHHHHHHTT-HHHHHHHHHHHHHHHHHHHHHHHHHHHTHHHHHHHTT--HHHHHHHHHHHHHHTTHHHHHHHHHHHHHHHHHTT-HHHHHHHHHHHHHHHHHHHHHHTT-

InterPro domains:
  IPR002528 Multi antimicrobial extrusion protein [PF01554] (53-212)

Organism: Brassica carinata (NCBI:txid52824)

Radius of gyration: 26.39 Å; chains: 1; bounding box: 68×61×59 Å